Protein AF-A0A6M1YJQ5-F1 (afdb_monomer_lite)

Structure (mmCIF, N/CA/C/O backbone):
data_AF-A0A6M1YJQ5-F1
#
_entry.id   AF-A0A6M1YJQ5-F1
#
loop_
_atom_site.group_PDB
_atom_site.id
_atom_site.type_symbol
_atom_site.label_atom_id
_atom_site.label_alt_id
_atom_site.label_comp_id
_atom_site.label_asym_id
_atom_site.label_entity_id
_atom_site.label_seq_id
_atom_site.pdbx_PDB_ins_code
_atom_site.Cartn_x
_atom_site.Cartn_y
_atom_site.Cartn_z
_atom_site.occupancy
_atom_site.B_iso_or_equiv
_atom_site.auth_seq_id
_atom_site.auth_comp_id
_atom_site.auth_asym_id
_atom_site.auth_atom_id
_atom_site.pdbx_PDB_model_num
ATOM 1 N N . MET A 1 1 ? 22.979 -23.259 41.048 1.00 43.50 1 MET A N 1
ATOM 2 C CA . MET A 1 1 ? 21.789 -22.781 41.781 1.00 43.50 1 MET A CA 1
ATOM 3 C C . MET A 1 1 ? 22.149 -21.443 42.397 1.00 43.50 1 MET A C 1
ATOM 5 O O . MET A 1 1 ? 22.936 -21.419 43.330 1.00 43.50 1 MET A O 1
ATOM 9 N N . ALA A 1 2 ? 21.688 -20.348 41.796 1.00 32.09 2 ALA A N 1
ATOM 10 C CA . ALA A 1 2 ? 21.992 -18.990 42.235 1.00 32.09 2 ALA A CA 1
ATOM 11 C C . ALA A 1 2 ? 20.677 -18.312 42.629 1.00 32.09 2 ALA A C 1
ATOM 13 O O . ALA A 1 2 ? 19.731 -18.275 41.844 1.00 32.09 2 ALA A O 1
ATOM 14 N N . SER A 1 3 ? 20.618 -17.873 43.881 1.00 30.88 3 SER A N 1
ATOM 15 C CA . SER A 1 3 ? 19.475 -17.268 44.554 1.00 30.88 3 SER A CA 1
ATOM 16 C C . SER A 1 3 ? 19.251 -15.831 44.092 1.00 30.88 3 SER A C 1
ATOM 18 O O . SER A 1 3 ? 20.123 -14.977 44.246 1.00 30.88 3 SER A O 1
ATOM 20 N N . THR A 1 4 ? 18.065 -15.566 43.556 1.00 31.62 4 THR A N 1
ATOM 21 C CA . THR A 1 4 ? 17.582 -14.230 43.196 1.00 31.62 4 THR A CA 1
ATOM 22 C C . THR A 1 4 ? 17.368 -13.385 44.462 1.00 31.62 4 THR A C 1
ATOM 24 O O . THR A 1 4 ? 16.758 -13.884 45.412 1.00 31.62 4 THR A O 1
ATOM 27 N N . PRO A 1 5 ? 17.830 -12.122 44.516 1.00 34.22 5 PRO A N 1
ATOM 28 C CA . PRO A 1 5 ? 17.589 -11.247 45.663 1.00 34.22 5 PRO A CA 1
ATOM 29 C C . PRO A 1 5 ? 16.121 -10.777 45.713 1.00 34.22 5 PRO A C 1
ATOM 31 O O . PRO A 1 5 ? 15.469 -10.688 44.667 1.00 34.22 5 PRO A O 1
ATOM 34 N N . PRO A 1 6 ? 15.577 -10.465 46.905 1.00 32.38 6 PRO A N 1
ATOM 35 C CA . PRO A 1 6 ? 14.194 -10.031 47.041 1.00 32.38 6 PRO A CA 1
ATOM 36 C C . PRO A 1 6 ? 14.017 -8.585 46.561 1.00 32.38 6 PRO A C 1
ATOM 38 O O . PRO A 1 6 ? 14.837 -7.710 46.835 1.00 32.38 6 PRO A O 1
ATOM 41 N N . LEU A 1 7 ? 12.906 -8.336 45.868 1.00 28.84 7 LEU A N 1
ATOM 42 C CA . LEU A 1 7 ? 12.450 -6.996 45.498 1.00 28.84 7 LEU A CA 1
ATOM 43 C C . LEU A 1 7 ? 12.076 -6.175 46.748 1.00 28.84 7 LEU A C 1
ATOM 45 O O . LEU A 1 7 ? 11.513 -6.731 47.699 1.00 28.84 7 LEU A O 1
ATOM 49 N N . PRO A 1 8 ? 12.322 -4.852 46.749 1.00 28.64 8 PRO A N 1
ATOM 50 C CA . PRO A 1 8 ? 11.945 -3.990 47.858 1.00 28.64 8 PRO A CA 1
ATOM 51 C C . PRO A 1 8 ? 10.420 -3.857 47.949 1.00 28.64 8 PRO A C 1
ATOM 53 O O . PRO A 1 8 ? 9.726 -3.618 46.959 1.00 28.64 8 PRO A O 1
ATOM 56 N N . LYS A 1 9 ? 9.900 -3.992 49.173 1.00 30.44 9 LYS A N 1
ATOM 57 C CA . LYS A 1 9 ? 8.512 -3.676 49.520 1.00 30.44 9 LYS A CA 1
ATOM 58 C C . LYS A 1 9 ? 8.327 -2.161 49.435 1.00 30.44 9 LYS A C 1
ATOM 60 O O . LYS A 1 9 ? 8.892 -1.442 50.252 1.00 30.44 9 LYS A O 1
ATOM 65 N N . MET A 1 10 ? 7.523 -1.681 48.488 1.00 24.61 10 MET A N 1
ATOM 66 C CA . MET A 1 10 ? 6.979 -0.325 48.572 1.00 24.61 10 MET A CA 1
ATOM 67 C C . MET A 1 10 ? 5.718 -0.345 49.435 1.00 24.61 10 MET A C 1
ATOM 69 O O . MET A 1 10 ? 4.740 -1.030 49.128 1.00 24.61 10 MET A O 1
ATOM 73 N N . SER A 1 11 ? 5.789 0.383 50.544 1.00 28.09 11 SER A N 1
ATOM 74 C CA . SER A 1 11 ? 4.686 0.690 51.440 1.00 28.09 11 SER A CA 1
ATOM 75 C C . SER A 1 11 ? 3.645 1.562 50.734 1.00 28.09 11 SER A C 1
ATOM 77 O O . SER A 1 11 ? 3.962 2.517 50.028 1.00 28.09 11 SER A O 1
ATOM 79 N N . ARG A 1 12 ? 2.374 1.218 50.946 1.00 35.03 12 ARG A N 1
ATOM 80 C CA . ARG A 1 12 ? 1.245 2.135 50.790 1.00 35.03 12 ARG A CA 1
ATOM 81 C C . ARG A 1 12 ? 1.261 3.056 51.997 1.00 35.03 12 ARG A C 1
ATOM 83 O O . ARG A 1 12 ? 0.988 2.561 53.079 1.00 35.03 12 ARG A O 1
ATOM 90 N N . GLU A 1 13 ? 1.512 4.345 51.805 1.00 28.34 13 GLU A N 1
ATOM 91 C CA . GLU A 1 13 ? 1.038 5.377 52.727 1.00 28.34 13 GLU A CA 1
ATOM 92 C C . GLU A 1 13 ? 1.053 6.770 52.075 1.00 28.34 13 GLU A C 1
ATOM 94 O O . GLU A 1 13 ? 2.035 7.199 51.475 1.00 28.34 13 GLU A O 1
ATOM 99 N N . THR A 1 14 ? -0.102 7.429 52.209 1.00 32.47 14 THR A N 1
ATOM 100 C CA . THR A 1 14 ? -0.348 8.881 52.232 1.00 32.47 14 THR A CA 1
ATOM 101 C C . THR A 1 14 ? 0.030 9.733 51.015 1.00 32.47 14 THR A C 1
ATOM 103 O O . THR A 1 14 ? 1.126 10.275 50.922 1.00 32.47 14 THR A O 1
ATOM 106 N N . PHE A 1 15 ? -0.970 9.990 50.166 1.00 25.88 15 PHE A N 1
ATOM 107 C CA . PHE A 1 15 ? -1.096 11.234 49.397 1.00 25.88 15 PHE A CA 1
ATOM 108 C C . PHE A 1 15 ? -2.522 11.777 49.577 1.00 25.88 15 PHE A C 1
ATOM 110 O O . PHE A 1 15 ? -3.347 11.736 48.673 1.00 25.88 15 PHE A O 1
ATOM 117 N N . ASP A 1 16 ? -2.806 12.248 50.791 1.00 32.91 16 ASP A N 1
ATOM 118 C CA . ASP A 1 16 ? -3.892 13.186 51.076 1.00 32.91 16 ASP A CA 1
ATOM 119 C C . ASP A 1 16 ? -3.236 14.463 51.604 1.00 32.91 16 ASP A C 1
ATOM 121 O O . ASP A 1 16 ? -2.900 14.579 52.782 1.00 32.91 16 ASP A O 1
ATOM 125 N N . GLN A 1 17 ? -2.992 15.413 50.703 1.00 30.52 17 GLN A N 1
ATOM 126 C CA . GLN A 1 17 ? -2.695 16.796 51.057 1.00 30.52 17 GLN A CA 1
ATOM 127 C C . GLN A 1 17 ? -3.491 17.729 50.142 1.00 30.52 17 GLN A C 1
ATOM 129 O O . GLN A 1 17 ? -3.129 17.993 49.001 1.00 30.52 17 GLN A O 1
ATOM 134 N N . ASN A 1 18 ? -4.616 18.185 50.694 1.00 32.88 18 ASN A N 1
ATOM 135 C CA . ASN A 1 18 ? -5.112 19.559 50.675 1.00 32.88 18 ASN A CA 1
ATOM 136 C C . ASN A 1 18 ? -4.898 20.367 49.385 1.00 32.88 18 ASN A C 1
ATOM 138 O O . ASN A 1 18 ? -3.981 21.181 49.291 1.00 32.88 18 ASN A O 1
ATOM 142 N N . PHE A 1 19 ? -5.860 20.274 48.466 1.00 29.50 19 PHE A N 1
ATOM 143 C CA . PHE A 1 19 ? -6.212 21.437 47.654 1.00 29.50 19 PHE A CA 1
ATOM 144 C C . PHE A 1 19 ? -7.163 22.328 48.464 1.00 29.50 19 PHE A C 1
ATOM 146 O O . PHE A 1 19 ? -8.194 21.832 48.929 1.00 29.50 19 PHE A O 1
ATOM 153 N N . PRO A 1 20 ? -6.868 23.626 48.650 1.00 34.09 20 PRO A N 1
ATOM 154 C CA . PRO A 1 20 ? -7.833 24.532 49.246 1.00 34.09 20 PRO A CA 1
ATOM 155 C C . PRO A 1 20 ? -9.053 24.623 48.325 1.00 34.09 20 PRO A C 1
ATOM 157 O O . PRO A 1 20 ? -8.940 24.941 47.139 1.00 34.09 20 PRO A O 1
ATOM 160 N N . LEU A 1 21 ? -10.231 24.333 48.881 1.00 34.75 21 LEU A N 1
ATOM 161 C CA . LEU A 1 21 ? -11.505 24.672 48.258 1.00 34.75 21 LEU A CA 1
ATOM 162 C C . LEU A 1 21 ? -11.512 26.181 47.974 1.00 34.75 21 LEU A C 1
ATOM 164 O O . LEU A 1 21 ? -11.216 26.959 48.887 1.00 34.75 21 LEU A O 1
ATOM 168 N N . PRO A 1 22 ? -11.858 26.622 46.752 1.00 34.25 22 PRO A N 1
ATOM 169 C CA . PRO A 1 22 ? -11.969 28.039 46.471 1.00 34.25 22 PRO A CA 1
ATOM 170 C C . PRO A 1 22 ? -13.111 28.603 47.316 1.00 34.25 22 PRO A C 1
ATOM 172 O O . PRO A 1 22 ? -14.278 28.224 47.180 1.00 34.25 22 PRO A O 1
ATOM 175 N N . THR A 1 23 ? -12.756 29.502 48.227 1.00 42.00 23 THR A N 1
ATOM 176 C CA . THR A 1 23 ? -13.706 30.356 48.924 1.00 42.00 23 THR A CA 1
ATOM 177 C C . THR A 1 23 ? -14.499 31.139 47.883 1.00 42.00 23 THR A C 1
ATOM 179 O O . THR A 1 23 ? -13.951 31.637 46.902 1.00 42.00 23 THR A O 1
ATOM 182 N N . LYS A 1 24 ? -15.821 31.210 48.079 1.00 46.72 24 LYS A N 1
ATOM 183 C CA . LYS A 1 24 ? -16.754 31.978 47.246 1.00 46.72 24 LYS A CA 1
ATOM 184 C C . LYS A 1 24 ? -16.426 33.472 47.340 1.00 46.72 24 LYS A C 1
ATOM 186 O O . LYS A 1 24 ? -17.066 34.203 48.089 1.00 46.72 24 LYS A O 1
ATOM 191 N N . THR A 1 25 ? -15.436 33.933 46.591 1.00 46.62 25 THR A N 1
ATOM 192 C CA . THR A 1 25 ? -15.247 35.348 46.284 1.00 46.62 25 THR A CA 1
ATOM 193 C C . THR A 1 25 ? -15.983 35.643 44.982 1.00 46.62 25 THR A C 1
ATOM 195 O O . THR A 1 25 ? -15.946 34.865 44.029 1.00 46.62 25 THR A O 1
ATOM 198 N N . GLY A 1 26 ? -16.773 36.719 44.984 1.00 52.22 26 GLY A N 1
ATOM 199 C CA . GLY A 1 26 ? -17.650 37.075 43.875 1.00 52.22 26 GLY A CA 1
ATOM 200 C C . GLY A 1 26 ? -16.866 37.202 42.573 1.00 52.22 26 GLY A C 1
ATOM 201 O O . GLY A 1 26 ? -16.017 38.078 42.447 1.00 52.22 26 GLY A O 1
ATOM 202 N N . THR A 1 27 ? -17.171 36.334 41.606 1.00 50.00 27 THR A N 1
ATOM 203 C CA . THR A 1 27 ? -16.659 36.435 40.235 1.00 50.00 27 THR A CA 1
ATOM 204 C C . THR A 1 27 ? -16.978 37.823 39.704 1.00 50.00 27 THR A C 1
ATOM 206 O O . THR A 1 27 ? -18.156 38.207 39.651 1.00 50.00 27 THR A O 1
ATOM 209 N N . SER A 1 28 ? -15.943 38.568 39.332 1.00 61.69 28 SER A N 1
ATOM 210 C CA . SER A 1 28 ? -16.101 39.900 38.771 1.00 61.69 28 SER A CA 1
ATOM 211 C C . SER A 1 28 ? -16.902 39.819 37.464 1.00 61.69 28 SER A C 1
ATOM 213 O O . SER A 1 28 ? -16.941 38.790 36.786 1.00 61.69 28 SER A O 1
ATOM 215 N N . SER A 1 29 ? -17.561 40.913 37.080 1.00 62.31 29 SER A N 1
ATOM 216 C CA . SER A 1 29 ? -18.280 41.019 35.797 1.00 62.31 29 SER A CA 1
ATOM 217 C C . SER A 1 29 ? -17.394 40.657 34.585 1.00 62.31 29 SER A C 1
ATOM 219 O O . SER A 1 29 ? -17.882 40.121 33.587 1.00 62.31 29 SER A O 1
ATOM 221 N N . ALA A 1 30 ? -16.076 40.872 34.694 1.00 60.16 30 ALA A N 1
ATOM 222 C CA . ALA A 1 30 ? -15.096 40.524 33.668 1.00 60.16 30 ALA A CA 1
ATOM 223 C C . ALA A 1 30 ? -14.884 39.001 33.518 1.00 60.16 30 ALA A C 1
ATOM 225 O O . ALA A 1 30 ? -14.721 38.512 32.396 1.00 60.16 30 ALA A O 1
ATOM 226 N N . ASP A 1 31 ? -14.983 38.231 34.605 1.00 67.75 31 ASP A N 1
ATOM 227 C CA . ASP A 1 31 ? -14.807 36.769 34.578 1.00 67.75 31 ASP A CA 1
ATOM 228 C C . ASP A 1 31 ? -15.993 36.062 33.912 1.00 67.75 31 ASP A C 1
ATOM 230 O O . ASP A 1 31 ? -15.822 35.082 33.184 1.00 67.75 31 ASP A O 1
ATOM 234 N N . LYS A 1 32 ? -17.206 36.607 34.081 1.00 72.25 32 LYS A N 1
ATOM 235 C CA . LYS A 1 32 ? -18.415 36.089 33.418 1.00 72.25 32 LYS A CA 1
ATOM 236 C C . LYS A 1 32 ? -18.361 36.274 31.904 1.00 72.25 32 LYS A C 1
ATOM 238 O O . LYS A 1 32 ? -18.626 35.320 31.176 1.00 72.25 32 LYS A O 1
ATOM 243 N N . LYS A 1 33 ? -17.954 37.459 31.432 1.00 76.56 33 LYS A N 1
ATOM 244 C CA . LYS A 1 33 ? -17.783 37.723 29.992 1.00 76.56 33 LYS A CA 1
ATOM 245 C C . LYS A 1 33 ? -16.708 36.830 29.374 1.00 76.56 33 LYS A C 1
ATOM 247 O O . LYS A 1 33 ? -16.898 36.313 28.278 1.00 76.56 33 LYS A O 1
ATOM 252 N N . THR A 1 34 ? -15.608 36.601 30.088 1.00 71.69 34 THR A N 1
ATOM 253 C CA . THR A 1 34 ? -14.522 35.731 29.614 1.00 71.69 34 THR A CA 1
ATOM 254 C C . THR A 1 34 ? -14.988 34.278 29.479 1.00 71.69 34 THR A C 1
ATOM 256 O O . THR A 1 34 ? -14.757 33.646 28.447 1.00 71.69 34 THR A O 1
ATOM 259 N N . MET A 1 35 ? -15.723 33.760 30.468 1.00 67.69 35 MET A N 1
ATOM 260 C CA . MET A 1 35 ? -16.276 32.403 30.410 1.00 67.69 35 MET A CA 1
ATOM 261 C C . MET A 1 35 ? -17.340 32.248 29.308 1.00 67.69 35 MET A C 1
ATOM 263 O O . MET A 1 35 ? -17.389 31.221 28.632 1.00 67.69 35 MET A O 1
ATOM 267 N N . GLU A 1 36 ? -18.156 33.275 29.063 1.00 81.25 36 GLU A N 1
ATOM 268 C CA . GLU A 1 36 ? -19.153 33.283 27.984 1.00 81.25 36 GLU A CA 1
ATOM 269 C C . GLU A 1 36 ? -18.508 33.238 26.587 1.00 81.25 36 GLU A C 1
ATOM 271 O O . GLU A 1 36 ? -18.961 32.490 25.712 1.00 81.25 36 GLU A O 1
ATOM 276 N N . VAL A 1 37 ? -17.398 33.957 26.388 1.00 75.50 37 VAL A N 1
ATOM 277 C CA . VAL A 1 37 ? -16.609 33.895 25.146 1.00 75.50 37 VAL A CA 1
ATOM 278 C C . VAL A 1 37 ? -16.012 32.500 24.944 1.00 75.50 37 VAL A C 1
ATOM 280 O O . VAL A 1 37 ? -16.134 31.942 23.852 1.00 75.50 37 VAL A O 1
ATOM 283 N N . ILE A 1 38 ? -15.435 31.892 25.986 1.00 67.12 38 ILE A N 1
ATOM 284 C CA . ILE A 1 38 ? -14.869 30.532 25.911 1.00 67.12 38 ILE A CA 1
ATOM 285 C C . ILE A 1 38 ? -15.953 29.508 25.546 1.00 67.12 38 ILE A C 1
ATOM 287 O O . ILE A 1 38 ? -15.768 28.711 24.623 1.00 67.12 38 ILE A O 1
ATOM 291 N N . LEU A 1 39 ? -17.114 29.557 26.205 1.00 71.06 39 LEU A N 1
ATOM 292 C CA . LEU A 1 39 ? -18.242 28.671 25.900 1.00 71.06 39 LEU A CA 1
ATOM 293 C C . LEU A 1 39 ? -18.763 28.868 24.470 1.00 71.06 39 LEU A C 1
ATOM 295 O O . LEU A 1 39 ? -19.127 27.898 23.803 1.00 71.06 39 LEU A O 1
ATOM 299 N N . THR A 1 40 ? -18.769 30.105 23.976 1.00 76.12 40 THR A N 1
ATOM 300 C CA . THR A 1 40 ? -19.167 30.419 22.597 1.00 76.12 40 THR A CA 1
ATOM 301 C C . THR A 1 40 ? -18.180 29.837 21.585 1.00 76.12 40 THR A C 1
ATOM 303 O O . THR A 1 40 ? -18.598 29.206 20.613 1.00 76.12 40 THR A O 1
ATOM 306 N N . LEU A 1 41 ? -16.873 29.964 21.831 1.00 58.84 41 LEU A N 1
ATOM 307 C CA . LEU A 1 41 ? -15.837 29.383 20.973 1.00 58.84 41 LEU A CA 1
ATOM 308 C C . LEU A 1 41 ? -15.916 27.851 20.932 1.00 58.84 41 LEU A C 1
ATOM 310 O O . LEU A 1 41 ? -15.832 27.269 19.848 1.00 58.84 41 LEU A O 1
ATOM 314 N N . LEU A 1 42 ? -16.162 27.200 22.074 1.00 61.72 42 LEU A N 1
ATOM 315 C CA . LEU A 1 42 ? -16.362 25.748 22.140 1.00 61.72 42 LEU A CA 1
ATOM 316 C C . LEU A 1 42 ? -17.595 25.303 21.339 1.00 61.72 42 LEU A C 1
ATOM 318 O O . LEU A 1 42 ? -17.516 24.341 20.574 1.00 61.72 42 LEU A O 1
ATOM 322 N N . LYS A 1 43 ? -18.714 26.036 21.431 1.00 73.75 43 LYS A N 1
ATOM 323 C CA . LYS A 1 43 ? -19.919 25.767 20.625 1.00 73.75 43 LYS A CA 1
ATOM 324 C C . LYS A 1 43 ? -19.664 25.929 19.123 1.00 73.75 43 LYS A C 1
ATOM 326 O O . LYS A 1 43 ? -20.132 25.108 18.337 1.00 73.75 43 LYS A O 1
ATOM 331 N N . ILE A 1 44 ? -18.899 26.944 18.710 1.00 71.88 44 ILE A N 1
ATOM 332 C CA . ILE A 1 44 ? -18.524 27.150 17.299 1.00 71.88 44 ILE A CA 1
ATOM 333 C C . ILE A 1 44 ? -17.647 25.998 16.792 1.00 71.88 44 ILE A C 1
ATOM 335 O O . ILE A 1 44 ? -17.872 25.499 15.687 1.00 71.88 44 ILE A O 1
ATOM 339 N N . GLN A 1 45 ? -16.666 25.553 17.583 1.00 66.75 45 GLN A N 1
ATOM 340 C CA . GLN A 1 45 ? -15.820 24.412 17.220 1.00 66.75 45 GLN A CA 1
ATOM 341 C C . GLN A 1 45 ? -16.630 23.117 17.092 1.00 66.75 45 GLN A C 1
ATOM 343 O O . GLN A 1 45 ? -16.466 22.396 16.106 1.00 66.75 45 GLN A O 1
ATOM 348 N N . GLN A 1 46 ? -17.546 22.860 18.030 1.00 69.12 46 GLN A N 1
ATOM 349 C CA . GLN A 1 46 ? -18.439 21.702 17.989 1.00 69.12 46 GLN A CA 1
ATOM 350 C C . GLN A 1 46 ? -19.348 21.731 16.748 1.00 69.12 46 GLN A C 1
ATOM 352 O O . GLN A 1 46 ? -19.390 20.755 16.001 1.00 69.12 46 GLN A O 1
ATOM 357 N N . LYS A 1 47 ? -19.967 22.879 16.439 1.00 80.44 47 LYS A N 1
ATOM 358 C CA . LYS A 1 47 ? -20.812 23.047 15.245 1.00 80.44 47 LYS A CA 1
ATOM 359 C C . LYS A 1 47 ? -20.036 22.840 13.939 1.00 80.44 47 LYS A C 1
ATOM 361 O O . LYS A 1 47 ? -20.539 22.206 13.018 1.00 80.44 47 LYS A O 1
ATOM 366 N N . ARG A 1 48 ? -18.793 23.333 13.847 1.00 71.81 48 ARG A N 1
ATOM 367 C CA . ARG A 1 48 ? -17.925 23.099 12.673 1.00 71.81 48 ARG A CA 1
ATOM 368 C C . ARG A 1 48 ? -17.547 21.625 12.522 1.00 71.81 48 ARG A C 1
ATOM 370 O O . ARG A 1 48 ? -17.480 21.133 11.398 1.00 71.81 48 ARG A O 1
ATOM 377 N N . LYS A 1 49 ? -17.307 20.921 13.634 1.00 70.94 49 LYS A N 1
ATOM 378 C CA . LYS A 1 49 ? -17.059 19.473 13.638 1.00 70.94 49 LYS A CA 1
ATOM 379 C C . LYS A 1 49 ? -18.283 18.712 13.127 1.00 70.94 49 LYS A C 1
ATOM 381 O O . LYS A 1 49 ? -18.119 17.845 12.279 1.00 70.94 49 LYS A O 1
ATOM 386 N N . GLU A 1 50 ? -19.477 19.066 13.595 1.00 71.56 50 GLU A N 1
ATOM 387 C CA . GLU A 1 50 ? -20.748 18.468 13.163 1.00 71.56 50 GLU A CA 1
ATOM 388 C C . GLU A 1 50 ? -21.031 18.727 11.681 1.00 71.56 50 GLU A C 1
ATOM 390 O O . GLU A 1 50 ? -21.322 17.788 10.953 1.00 71.56 50 GLU A O 1
ATOM 395 N N . GLN A 1 51 ? -20.841 19.958 11.194 1.00 74.38 51 GLN A N 1
ATOM 396 C CA . GLN A 1 51 ? -20.998 20.290 9.771 1.00 74.38 51 GLN A CA 1
ATOM 397 C C . GLN A 1 51 ? -20.022 19.525 8.873 1.00 74.38 51 GLN A C 1
ATOM 399 O O . GLN A 1 51 ? -20.398 19.076 7.795 1.00 74.38 51 GLN A O 1
ATOM 404 N N . LEU A 1 52 ? -18.769 19.359 9.308 1.00 64.69 52 LEU A N 1
ATOM 405 C CA . LEU A 1 52 ? -17.794 18.550 8.581 1.00 64.69 52 LEU A CA 1
ATOM 406 C C . LEU A 1 52 ? -18.185 17.067 8.592 1.00 64.69 52 LEU A C 1
ATOM 408 O O . LEU A 1 52 ? -18.031 16.404 7.572 1.00 64.69 52 LEU A O 1
ATOM 412 N N . LEU A 1 53 ? -18.680 16.553 9.723 1.00 63.41 53 LEU A N 1
ATOM 413 C CA . LEU A 1 53 ? -19.158 15.175 9.826 1.00 63.41 53 LEU A CA 1
ATOM 414 C C . LEU A 1 53 ? -20.351 14.939 8.898 1.00 63.41 53 LEU A C 1
ATOM 416 O O . LEU A 1 53 ? -20.354 13.947 8.182 1.00 63.41 53 LEU A O 1
ATOM 420 N N . GLN A 1 54 ? -21.302 15.874 8.870 1.00 71.06 54 GLN A N 1
ATOM 421 C CA . GLN A 1 54 ? -22.468 15.829 7.996 1.00 71.06 54 GLN A CA 1
ATOM 422 C C . GLN A 1 54 ? -22.045 15.872 6.527 1.00 71.06 54 GLN A C 1
ATOM 424 O O . GLN A 1 54 ? -22.443 15.013 5.757 1.00 71.06 54 GLN A O 1
ATOM 429 N N . LEU A 1 55 ? -21.140 16.784 6.153 1.00 66.75 55 LEU A N 1
ATOM 430 C CA . LEU A 1 55 ? -20.609 16.857 4.789 1.00 66.75 55 LEU A CA 1
ATOM 431 C C . LEU A 1 55 ? -19.912 15.552 4.372 1.00 66.75 55 LEU A C 1
ATOM 433 O O . LEU A 1 55 ? -19.974 15.156 3.212 1.00 66.75 55 LEU A O 1
ATOM 437 N N . LEU A 1 56 ? -19.224 14.893 5.307 1.00 65.25 56 LEU A N 1
ATOM 438 C CA . LEU A 1 56 ? -18.600 13.597 5.062 1.00 65.25 56 LEU A CA 1
ATOM 439 C C . LEU A 1 56 ? -19.639 12.483 4.962 1.00 65.25 56 LEU A C 1
ATOM 441 O O . LEU A 1 56 ? -19.509 11.643 4.086 1.00 65.25 56 LEU A O 1
ATOM 445 N N . GLN A 1 57 ? -20.673 12.484 5.800 1.00 64.94 57 GLN A N 1
ATOM 446 C CA . GLN A 1 57 ? -21.769 11.517 5.732 1.00 64.94 57 GLN A CA 1
ATOM 447 C C . GLN A 1 57 ? -22.553 11.645 4.420 1.00 64.94 57 GLN A C 1
ATOM 449 O O . GLN A 1 57 ? -22.750 10.641 3.739 1.00 64.94 57 GLN A O 1
ATOM 454 N N . ASP A 1 58 ? -22.895 12.872 4.028 1.00 67.12 58 ASP A N 1
ATOM 455 C CA . ASP A 1 58 ? -23.636 13.189 2.805 1.00 67.12 58 ASP A CA 1
ATOM 456 C C . ASP A 1 58 ? -22.837 12.838 1.543 1.00 67.12 58 ASP A C 1
ATOM 458 O O . ASP A 1 58 ? -23.409 12.430 0.535 1.00 67.12 58 ASP A O 1
ATOM 462 N N . LYS A 1 59 ? -21.504 12.986 1.577 1.00 58.97 59 LYS A N 1
ATOM 463 C CA . LYS A 1 59 ? -20.638 12.666 0.432 1.00 58.97 59 LYS A CA 1
ATOM 464 C C . LYS A 1 59 ? -20.193 11.211 0.359 1.00 58.97 59 LYS A C 1
ATOM 466 O O . LYS A 1 59 ? -19.807 10.774 -0.721 1.00 58.97 59 LYS A O 1
ATOM 471 N N . LEU A 1 60 ? -20.185 10.483 1.475 1.00 59.81 60 LEU A N 1
ATOM 472 C CA . LEU A 1 60 ? -19.599 9.141 1.541 1.00 59.81 60 LEU A CA 1
ATOM 473 C C . LEU A 1 60 ? -20.625 8.004 1.562 1.00 59.81 60 LEU A C 1
ATOM 475 O O . LEU A 1 60 ? -20.187 6.859 1.580 1.00 59.81 60 LEU A O 1
ATOM 479 N N . ASN A 1 61 ? -21.941 8.281 1.528 1.00 51.22 61 ASN A N 1
ATOM 480 C CA . ASN A 1 61 ? -23.017 7.272 1.478 1.00 51.22 61 ASN A CA 1
ATOM 481 C C . ASN A 1 61 ? -22.696 6.027 2.328 1.00 51.22 61 ASN A C 1
ATOM 483 O O . ASN A 1 61 ? -22.610 4.909 1.820 1.00 51.22 61 ASN A O 1
ATOM 487 N N . PHE A 1 62 ? -22.449 6.221 3.627 1.00 51.59 62 PHE A N 1
ATOM 488 C CA . PHE A 1 62 ? -22.137 5.109 4.523 1.00 51.59 62 PHE A CA 1
ATOM 489 C C . PHE A 1 62 ? -23.377 4.219 4.700 1.00 51.59 62 PHE A C 1
ATOM 491 O O . PHE A 1 62 ? -24.363 4.707 5.256 1.00 51.59 62 PHE A O 1
ATOM 498 N N . PRO A 1 63 ? -23.343 2.930 4.308 1.00 42.09 63 PRO A N 1
ATOM 499 C CA . PRO A 1 63 ? -24.550 2.099 4.252 1.00 42.09 63 PRO A CA 1
ATOM 500 C C . PRO A 1 63 ? -25.263 1.852 5.592 1.00 42.09 63 PRO A C 1
ATOM 502 O O . PRO A 1 63 ? -26.430 1.491 5.574 1.00 42.09 63 PRO A O 1
ATOM 505 N N . ASP A 1 64 ? -24.626 2.086 6.750 1.00 43.03 64 ASP A N 1
ATOM 506 C CA . ASP A 1 64 ? -25.137 1.583 8.041 1.00 43.03 64 ASP A CA 1
ATOM 507 C C . ASP A 1 64 ? -25.101 2.588 9.212 1.00 43.03 64 ASP A C 1
ATOM 509 O O . ASP A 1 64 ? -24.934 2.201 10.375 1.00 43.03 64 ASP A O 1
ATOM 513 N N . THR A 1 65 ? -25.245 3.894 8.956 1.00 42.84 65 THR A N 1
ATOM 514 C CA . THR A 1 65 ? -25.377 4.882 10.051 1.00 42.84 65 THR A CA 1
ATOM 515 C C . THR A 1 65 ? -26.832 5.355 10.159 1.00 42.84 65 THR A C 1
ATOM 517 O O . THR A 1 65 ? -27.339 5.910 9.187 1.00 42.84 65 THR A O 1
ATOM 520 N N . PRO A 1 66 ? -27.531 5.163 11.298 1.00 37.19 66 PRO A N 1
ATOM 521 C CA . PRO A 1 66 ? -28.915 5.610 11.438 1.00 37.19 66 PRO A CA 1
ATOM 522 C C . PRO A 1 66 ? -29.012 7.134 11.276 1.00 37.19 66 PRO A C 1
ATOM 524 O O . PRO A 1 66 ? -28.342 7.891 11.982 1.00 37.19 66 PRO A O 1
ATOM 527 N N . LEU A 1 67 ? -29.846 7.556 10.323 1.00 32.53 67 LEU A N 1
ATOM 528 C CA . LEU A 1 67 ? -30.153 8.946 9.987 1.00 32.53 67 LEU A CA 1
ATOM 529 C C . LEU A 1 67 ? -30.774 9.674 11.188 1.00 32.53 67 LEU A C 1
ATOM 531 O O . LEU A 1 67 ? -31.889 9.359 11.599 1.00 32.53 67 LEU A O 1
ATOM 535 N N . TYR A 1 68 ? -30.094 10.699 11.704 1.00 37.38 68 TYR A N 1
ATOM 536 C CA . TYR A 1 68 ? -30.745 11.765 12.467 1.00 37.38 68 TYR A CA 1
ATOM 537 C C . TYR A 1 68 ? -31.025 12.921 11.509 1.00 37.38 68 TYR A C 1
ATOM 539 O O . TYR A 1 68 ? -30.134 13.695 11.171 1.00 37.38 68 TYR A O 1
ATOM 547 N N . SER A 1 69 ? -32.266 13.024 11.037 1.00 30.44 69 SER A N 1
ATOM 548 C CA . SER A 1 69 ? -32.706 14.131 10.191 1.00 30.44 69 SER A CA 1
ATOM 549 C C . SER A 1 69 ? -32.925 15.391 11.035 1.00 30.44 69 SER A C 1
ATOM 551 O O . SER A 1 69 ? -33.846 15.431 11.851 1.00 30.44 69 SER A O 1
ATOM 553 N N . PHE A 1 70 ? -32.142 16.441 10.797 1.00 37.41 70 PHE A N 1
ATOM 554 C CA . PHE A 1 70 ? -32.539 17.812 11.119 1.00 37.41 70 PHE A CA 1
ATOM 555 C C . PHE A 1 70 ? -32.568 18.619 9.825 1.00 37.41 70 PHE A C 1
ATOM 557 O O . PHE A 1 70 ? -31.565 18.742 9.128 1.00 37.41 70 PHE A O 1
ATOM 564 N N . GLY A 1 71 ? -33.755 19.121 9.488 1.00 40.47 71 GLY A N 1
ATOM 565 C CA . GLY A 1 71 ? -33.984 19.880 8.269 1.00 40.47 71 GLY A CA 1
ATOM 566 C C . GLY A 1 71 ? -33.345 21.263 8.322 1.00 40.47 71 GLY A C 1
ATOM 567 O O . GLY A 1 71 ? -33.548 22.007 9.278 1.00 40.47 71 GLY A O 1
ATOM 568 N N . MET A 1 72 ? -32.647 21.625 7.248 1.00 32.91 72 MET A N 1
ATOM 569 C CA . MET A 1 72 ? -32.587 22.991 6.733 1.00 32.91 72 MET A CA 1
ATOM 570 C C . MET A 1 72 ? -32.474 22.948 5.211 1.00 32.91 72 MET A C 1
ATOM 572 O O . MET A 1 72 ? -31.683 22.190 4.654 1.00 32.91 72 MET A O 1
ATOM 576 N N . SER A 1 73 ? -33.297 23.764 4.557 1.00 35.72 73 SER A N 1
ATOM 577 C CA . SER A 1 73 ? -33.314 23.969 3.116 1.00 35.72 73 SER A CA 1
ATOM 578 C C . SER A 1 73 ? -32.453 25.168 2.703 1.00 35.72 73 SER A C 1
ATOM 580 O O . SER A 1 73 ? -32.138 26.041 3.511 1.00 35.72 73 SER A O 1
ATOM 582 N N . CYS A 1 74 ? -32.202 25.224 1.391 1.00 33.03 74 CYS A N 1
ATOM 583 C CA . CYS A 1 74 ? -31.759 26.368 0.586 1.00 33.03 74 CYS A CA 1
ATOM 584 C C . CYS A 1 74 ? -30.247 26.618 0.494 1.00 33.03 74 CYS A C 1
ATOM 586 O O . CYS A 1 74 ? -29.741 27.561 1.091 1.00 33.03 74 CYS A O 1
ATOM 588 N N . LEU A 1 75 ? -29.569 25.886 -0.395 1.00 32.72 75 LEU A N 1
ATOM 589 C CA . LEU A 1 75 ? -28.577 26.469 -1.307 1.00 32.72 75 LEU A CA 1
ATOM 590 C C . LEU A 1 75 ? -28.688 25.759 -2.664 1.00 32.72 75 LEU A C 1
ATOM 592 O O . LEU A 1 75 ? -28.643 24.532 -2.727 1.00 32.72 75 LEU A O 1
ATOM 596 N N . ASN A 1 76 ? -28.866 26.536 -3.734 1.00 39.03 76 ASN A N 1
ATOM 597 C CA . ASN A 1 76 ? -28.934 26.035 -5.108 1.00 39.03 76 ASN A CA 1
ATOM 598 C C . ASN A 1 76 ? -27.642 25.278 -5.461 1.00 39.03 76 ASN A C 1
ATOM 600 O O . ASN A 1 76 ? -26.556 25.851 -5.308 1.00 39.03 76 ASN A O 1
ATOM 604 N N . PRO A 1 77 ? -27.717 24.031 -5.957 1.00 43.06 77 PRO A N 1
ATOM 605 C CA . PRO A 1 77 ? -26.538 23.340 -6.434 1.00 43.06 77 PRO A CA 1
ATOM 606 C C . PRO A 1 77 ? -26.127 23.960 -7.770 1.00 43.06 77 PRO A C 1
ATOM 608 O O . PRO A 1 77 ? -26.887 23.983 -8.733 1.00 43.06 77 PRO A O 1
ATOM 611 N N . ILE A 1 78 ? -24.894 24.458 -7.832 1.00 40.94 78 ILE A N 1
ATOM 612 C CA . 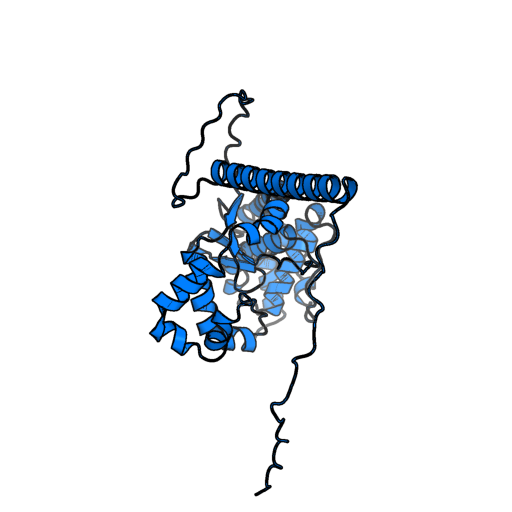ILE A 1 78 ? -24.181 24.558 -9.103 1.00 40.94 78 ILE A CA 1
ATOM 613 C C . ILE A 1 78 ? -24.148 23.127 -9.639 1.00 40.94 78 ILE A C 1
ATOM 615 O O . ILE A 1 78 ? -23.487 22.277 -9.038 1.00 40.94 78 ILE A O 1
ATOM 619 N N . GLU A 1 79 ? -24.889 22.852 -10.713 1.00 39.66 79 GLU A N 1
ATOM 620 C CA . GLU A 1 79 ? -24.838 21.588 -11.447 1.00 39.66 79 GLU A CA 1
ATOM 621 C C . GLU A 1 79 ? -23.425 21.405 -12.014 1.00 39.66 79 GLU A C 1
ATOM 623 O O . GLU A 1 79 ? -23.117 21.709 -13.166 1.00 39.66 79 GLU A O 1
ATOM 628 N N . LYS A 1 80 ? -22.508 20.923 -11.175 1.00 45.75 80 LYS A N 1
ATOM 629 C CA . LYS A 1 80 ? -21.309 20.263 -11.660 1.00 45.75 80 LYS A CA 1
ATOM 630 C C . LYS A 1 80 ? -21.793 18.967 -12.287 1.00 45.75 80 LYS A C 1
ATOM 632 O O . LYS A 1 80 ? -22.326 18.118 -11.574 1.00 45.75 80 LYS A O 1
ATOM 637 N N . LYS A 1 81 ? -21.607 18.836 -13.606 1.00 40.56 81 LYS A N 1
ATOM 638 C CA . LYS A 1 81 ? -21.685 17.542 -14.294 1.00 40.56 81 LYS A CA 1
ATOM 639 C C . LYS A 1 81 ? -21.026 16.484 -13.398 1.00 40.56 81 LYS A C 1
ATOM 641 O O . LYS A 1 81 ? -19.942 16.774 -12.875 1.00 40.56 81 LYS A O 1
ATOM 646 N N . PRO A 1 82 ? -21.668 15.324 -13.177 1.00 41.97 82 PRO A N 1
ATOM 647 C CA . PRO A 1 82 ? -21.079 14.267 -12.373 1.00 41.97 82 PRO A CA 1
ATOM 648 C C . PRO A 1 82 ? -19.680 13.999 -12.921 1.00 41.97 82 PRO A C 1
ATOM 650 O O . PRO A 1 82 ? -19.500 13.835 -14.127 1.00 41.97 82 PRO A O 1
ATOM 653 N N . ILE A 1 83 ? -18.681 14.069 -12.041 1.00 51.00 83 ILE A N 1
ATOM 654 C CA . ILE A 1 83 ? -17.308 13.682 -12.359 1.00 51.00 83 ILE A CA 1
ATOM 655 C C . ILE A 1 83 ? -17.368 12.159 -12.502 1.00 51.00 83 ILE A C 1
ATOM 657 O O . ILE A 1 83 ? -17.230 11.411 -11.538 1.00 51.00 83 ILE A O 1
ATOM 661 N N . GLU A 1 84 ? -17.772 11.716 -13.687 1.00 53.09 84 GLU A N 1
ATOM 662 C CA . GLU A 1 84 ? -17.955 10.315 -14.028 1.00 53.09 84 GLU A CA 1
ATOM 663 C C . GLU A 1 84 ? -16.573 9.672 -14.160 1.00 53.09 84 GLU A C 1
ATOM 665 O O . GLU A 1 84 ? -15.748 10.104 -14.963 1.00 53.09 84 GLU A O 1
ATOM 670 N N . ASN A 1 85 ? -16.357 8.630 -13.351 1.00 58.78 85 ASN A N 1
ATOM 671 C CA . ASN A 1 85 ? -15.159 7.790 -13.228 1.00 58.78 85 ASN A CA 1
ATOM 672 C C . ASN A 1 85 ? -14.018 8.288 -12.332 1.00 58.78 85 ASN A C 1
ATOM 674 O O . ASN A 1 85 ? -12.848 8.281 -12.718 1.00 58.78 85 ASN A O 1
ATOM 678 N N . ASP A 1 86 ? -14.324 8.539 -11.057 1.00 79.44 86 ASP A N 1
ATOM 679 C CA . ASP A 1 86 ? -13.291 8.486 -10.023 1.00 79.44 86 ASP A CA 1
ATOM 680 C C . ASP A 1 86 ? -12.758 7.044 -9.879 1.00 79.44 86 ASP A C 1
ATOM 682 O O . ASP A 1 86 ? -13.331 6.197 -9.184 1.00 79.44 86 ASP A O 1
ATOM 686 N N . ARG A 1 87 ? -11.610 6.774 -10.522 1.00 90.19 87 ARG A N 1
ATOM 687 C CA . ARG A 1 87 ? -10.811 5.540 -10.353 1.00 90.19 87 ARG A CA 1
ATOM 688 C C . ARG A 1 87 ? -10.327 5.330 -8.918 1.00 90.19 87 ARG A C 1
ATOM 690 O O . ARG A 1 87 ? -9.883 4.240 -8.583 1.00 90.19 87 ARG A O 1
ATOM 697 N N . ILE A 1 88 ? -10.386 6.363 -8.083 1.00 94.75 88 ILE A N 1
ATOM 698 C CA . ILE A 1 88 ? -9.919 6.351 -6.700 1.00 94.75 88 ILE A CA 1
ATOM 699 C C . ILE A 1 88 ? -11.117 6.584 -5.779 1.00 94.75 88 ILE A C 1
ATOM 701 O O . ILE A 1 88 ? -11.689 7.672 -5.795 1.00 94.75 88 ILE A O 1
ATOM 705 N N . ILE A 1 89 ? -11.469 5.589 -4.963 1.00 95.19 89 ILE A N 1
ATOM 706 C CA . ILE A 1 89 ? -12.403 5.743 -3.835 1.00 95.19 89 ILE A CA 1
ATOM 707 C C . ILE A 1 89 ? -11.586 5.839 -2.559 1.00 95.19 89 ILE A C 1
ATOM 709 O O . ILE A 1 89 ? -10.652 5.067 -2.376 1.00 95.19 89 ILE A O 1
ATOM 713 N N . ILE A 1 90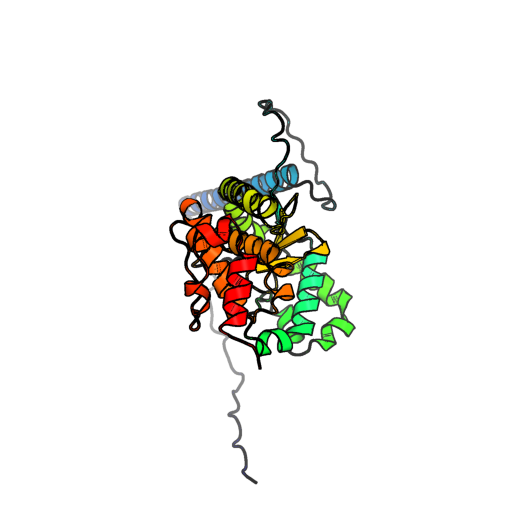 ? -11.965 6.730 -1.648 1.00 95.56 90 ILE A N 1
ATOM 714 C CA . ILE A 1 90 ? -11.348 6.827 -0.326 1.00 95.56 90 ILE A CA 1
ATOM 715 C C . ILE A 1 90 ? -12.449 6.647 0.711 1.00 95.56 90 ILE A C 1
ATOM 717 O O . ILE A 1 90 ? -13.466 7.341 0.656 1.00 95.56 90 ILE A O 1
ATOM 721 N N . ARG A 1 91 ? -12.253 5.748 1.676 1.00 95.56 91 ARG A N 1
ATOM 722 C CA . ARG A 1 91 ? -13.179 5.589 2.803 1.00 95.56 91 ARG A CA 1
ATOM 723 C C . ARG A 1 91 ? -12.464 5.113 4.065 1.00 95.56 91 ARG A C 1
ATOM 725 O O . ARG A 1 91 ? -11.430 4.457 3.969 1.00 95.56 91 ARG A O 1
ATOM 732 N N . PRO A 1 92 ? -13.003 5.392 5.259 1.00 96.25 92 PRO A N 1
ATOM 733 C CA . PRO A 1 92 ? -12.612 4.638 6.441 1.00 96.25 92 PRO A CA 1
ATOM 734 C C . PRO A 1 92 ? -13.029 3.165 6.307 1.00 96.25 92 PRO A C 1
ATOM 736 O O . PRO A 1 92 ? -14.006 2.830 5.623 1.00 96.25 92 PRO A O 1
ATOM 739 N N . GLU A 1 93 ? -12.306 2.281 6.986 1.00 96.75 93 GLU A N 1
ATOM 740 C CA . GLU A 1 93 ? -12.804 0.938 7.275 1.00 96.75 93 GLU A CA 1
ATOM 741 C C . GLU A 1 93 ? -14.111 1.022 8.072 1.00 96.75 93 GLU A C 1
ATOM 743 O O . GLU A 1 93 ? -14.310 1.933 8.875 1.00 96.75 93 GLU A O 1
ATOM 748 N N . SER A 1 94 ? -15.017 0.072 7.869 1.00 96.44 94 SER A N 1
ATOM 749 C CA . SER A 1 94 ? -16.172 -0.100 8.747 1.00 96.44 94 SER A CA 1
ATOM 750 C C . SER A 1 94 ? -15.739 -0.607 10.128 1.00 96.44 94 SER A C 1
ATOM 752 O O . SER A 1 94 ? -14.660 -1.175 10.303 1.00 96.44 94 SER A O 1
ATOM 754 N N . ARG A 1 95 ? -16.617 -0.472 11.131 1.00 96.69 95 ARG A N 1
ATOM 755 C CA . ARG A 1 95 ? -16.383 -1.028 12.481 1.00 96.69 95 ARG A CA 1
ATOM 756 C C . ARG A 1 95 ? -16.060 -2.520 12.460 1.00 96.69 95 ARG A C 1
ATOM 758 O O . ARG A 1 95 ? -15.246 -2.977 13.258 1.00 96.69 95 ARG A O 1
ATOM 765 N N . GLU A 1 96 ? -16.723 -3.263 11.580 1.00 97.56 96 GLU A N 1
ATOM 766 C CA . GLU A 1 96 ? -16.541 -4.706 11.468 1.00 97.56 96 GLU A CA 1
ATOM 767 C C . GLU A 1 96 ? -15.239 -5.065 10.752 1.00 97.56 96 GLU A C 1
ATOM 769 O O . GLU A 1 96 ? -14.514 -5.934 11.230 1.00 97.56 96 GLU A O 1
ATOM 774 N N . GLU A 1 97 ? -14.899 -4.369 9.663 1.00 97.25 97 GLU A N 1
ATOM 775 C CA . GLU A 1 97 ? -13.590 -4.514 9.010 1.00 97.25 97 GLU A CA 1
ATOM 776 C C . GLU A 1 97 ? -12.455 -4.231 10.004 1.00 97.25 97 GLU A C 1
ATOM 778 O O . GLU A 1 97 ? -11.603 -5.095 10.203 1.00 97.25 97 GLU A O 1
ATOM 783 N N . GLY A 1 98 ? -12.514 -3.106 10.725 1.00 96.81 98 GLY A N 1
ATOM 784 C CA . GLY A 1 98 ? -11.483 -2.742 11.698 1.00 96.81 98 GLY A CA 1
ATOM 785 C C . GLY A 1 98 ? -11.362 -3.719 12.871 1.00 96.81 98 GLY A C 1
ATOM 786 O O . GLY A 1 98 ? -10.255 -3.995 13.337 1.00 96.81 98 GLY A O 1
ATOM 787 N N . 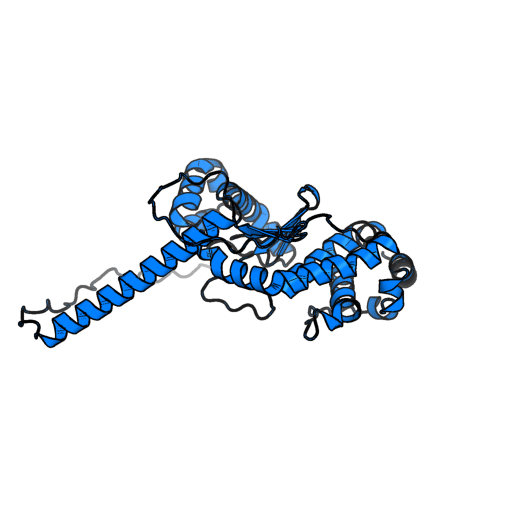PHE A 1 99 ? -12.473 -4.302 13.343 1.00 97.44 99 PHE A N 1
ATOM 788 C CA . PHE A 1 99 ? -12.413 -5.335 14.383 1.00 97.44 99 PHE A CA 1
ATOM 789 C C . PHE A 1 99 ? -11.801 -6.641 13.860 1.00 97.44 99 PHE A C 1
ATOM 791 O O . PHE A 1 99 ? -10.997 -7.267 14.557 1.00 97.44 99 PHE A O 1
ATOM 798 N N . ASN A 1 100 ? -12.149 -7.042 12.636 1.00 96.81 100 ASN A N 1
ATOM 799 C CA . ASN A 1 100 ? -11.597 -8.238 12.005 1.00 96.81 100 ASN A CA 1
ATOM 800 C C . ASN A 1 100 ? -10.098 -8.088 11.717 1.00 96.81 100 ASN A C 1
ATOM 802 O O . ASN A 1 100 ? -9.334 -9.014 11.998 1.00 96.81 100 ASN A O 1
ATOM 806 N N . ASP A 1 101 ? -9.662 -6.911 11.268 1.00 95.75 101 ASP A N 1
ATOM 807 C CA . ASP A 1 101 ? -8.247 -6.574 11.109 1.00 95.75 101 ASP A CA 1
ATOM 808 C C . ASP A 1 101 ? -7.507 -6.621 12.446 1.00 95.75 101 ASP A C 1
ATOM 810 O O . ASP A 1 101 ? -6.475 -7.285 12.566 1.00 95.75 101 ASP A O 1
ATOM 814 N N . LEU A 1 102 ? -8.055 -5.985 13.487 1.00 95.56 102 LEU A N 1
ATOM 815 C CA . LEU A 1 102 ? -7.478 -6.032 14.828 1.00 95.56 102 LEU A CA 1
ATOM 816 C C . LEU A 1 102 ? -7.303 -7.480 15.307 1.00 95.56 102 LEU A C 1
ATOM 818 O O . LEU A 1 102 ? -6.232 -7.853 15.790 1.00 95.56 102 LEU A O 1
ATOM 822 N N . LYS A 1 103 ? -8.339 -8.312 15.151 1.00 95.94 103 LYS A N 1
ATOM 823 C CA . LYS A 1 103 ? -8.303 -9.736 15.505 1.00 95.94 103 LYS A CA 1
ATOM 824 C C . LYS A 1 103 ? -7.216 -10.478 14.736 1.00 95.94 103 LYS A C 1
ATOM 826 O O . LYS A 1 103 ? -6.441 -11.220 15.345 1.00 95.94 103 LYS A O 1
ATOM 831 N N . TYR A 1 104 ? -7.141 -10.260 13.426 1.00 95.56 104 TYR A N 1
ATOM 832 C CA . TYR A 1 104 ? -6.135 -10.867 12.567 1.00 95.56 104 TYR A CA 1
ATOM 833 C C . TYR A 1 104 ? -4.714 -10.496 13.011 1.00 95.56 104 TYR A C 1
ATOM 835 O O . TYR A 1 104 ? -3.886 -11.388 13.211 1.00 95.56 104 TYR A O 1
ATOM 843 N N . PHE A 1 105 ? -4.431 -9.211 13.236 1.00 95.44 105 PHE A N 1
ATOM 844 C CA . PHE A 1 105 ? -3.090 -8.766 13.619 1.00 95.44 105 PHE A CA 1
ATOM 845 C C . PHE A 1 105 ? -2.696 -9.199 15.031 1.00 95.44 105 PHE A C 1
ATOM 847 O O . PHE A 1 105 ? -1.550 -9.586 15.232 1.00 95.44 105 PHE A O 1
ATOM 854 N N . ILE A 1 106 ? -3.623 -9.222 15.995 1.00 94.00 106 ILE A N 1
ATOM 855 C CA . ILE A 1 106 ? -3.347 -9.775 17.333 1.00 94.00 106 ILE A CA 1
ATOM 856 C C . ILE A 1 106 ? -2.973 -11.260 17.234 1.00 94.00 106 ILE A C 1
ATOM 858 O O . ILE A 1 106 ? -2.010 -11.693 17.865 1.00 94.00 106 ILE A O 1
ATOM 862 N N . GLY A 1 107 ? -3.705 -12.038 16.429 1.00 93.62 107 GLY A N 1
ATOM 863 C CA . GLY A 1 107 ? -3.439 -13.467 16.244 1.00 93.62 107 GLY A CA 1
ATOM 864 C C . GLY A 1 107 ? -2.124 -13.765 15.518 1.00 93.62 107 GLY A C 1
ATOM 865 O O . GLY A 1 107 ? -1.482 -14.770 15.809 1.00 93.62 107 GLY A O 1
ATOM 866 N N . ASN A 1 108 ? -1.699 -12.882 14.611 1.00 93.94 108 ASN A N 1
ATOM 867 C CA . ASN A 1 108 ? -0.513 -13.076 13.769 1.00 93.94 108 ASN A CA 1
ATOM 868 C C . ASN A 1 108 ? 0.698 -12.236 14.197 1.00 93.94 108 ASN A C 1
ATOM 870 O O . ASN A 1 108 ? 1.715 -12.236 13.507 1.00 93.94 108 ASN A O 1
ATOM 874 N N . ARG A 1 109 ? 0.616 -11.530 15.328 1.00 91.81 109 ARG A N 1
ATOM 875 C CA . ARG A 1 109 ? 1.606 -10.531 15.748 1.00 91.81 109 ARG A CA 1
ATOM 876 C C . ARG A 1 109 ? 3.045 -11.050 15.717 1.00 91.81 109 ARG A C 1
ATOM 878 O O . ARG A 1 109 ? 3.901 -10.416 15.110 1.00 91.81 109 ARG A O 1
ATOM 885 N N . LYS A 1 110 ? 3.279 -12.228 16.305 1.00 91.12 110 LYS A N 1
ATOM 886 C CA . LYS A 1 110 ? 4.608 -12.853 16.381 1.00 91.12 110 LYS A CA 1
ATOM 887 C C . LYS A 1 110 ? 5.224 -13.061 14.992 1.00 91.12 110 LYS A C 1
ATOM 889 O O . LYS A 1 110 ? 6.371 -12.699 14.781 1.00 91.12 110 LYS A O 1
ATOM 894 N N . ARG A 1 111 ? 4.432 -13.546 14.029 1.00 91.81 111 ARG A N 1
ATOM 895 C CA . ARG A 1 111 ? 4.875 -13.755 12.643 1.00 91.81 111 ARG A CA 1
ATOM 896 C C . ARG A 1 111 ? 5.291 -12.445 11.974 1.00 91.81 111 ARG A C 1
ATOM 898 O O . ARG A 1 111 ? 6.250 -12.432 11.215 1.00 91.81 111 ARG A O 1
ATOM 905 N N . TYR A 1 112 ? 4.566 -11.353 12.204 1.00 90.38 112 TYR A N 1
ATOM 906 C CA . TYR A 1 112 ? 4.941 -10.056 11.633 1.00 90.38 112 TYR A CA 1
ATOM 907 C C . TYR A 1 112 ? 6.238 -9.525 12.249 1.00 90.38 112 TYR A C 1
ATOM 909 O O . TYR A 1 112 ? 7.120 -9.099 11.510 1.00 90.38 112 TYR A O 1
ATOM 917 N N . GLU A 1 113 ? 6.374 -9.612 13.574 1.00 87.94 113 GLU A N 1
ATOM 918 C CA . GLU A 1 113 ? 7.583 -9.193 14.293 1.00 87.94 113 GLU A CA 1
ATOM 919 C C . GLU A 1 113 ? 8.816 -10.010 13.856 1.00 87.94 113 GLU A C 1
ATOM 921 O O . GLU A 1 113 ? 9.868 -9.430 13.600 1.00 87.94 113 GLU A O 1
ATOM 926 N N . GLU A 1 114 ? 8.679 -11.330 13.680 1.00 89.38 114 GLU A N 1
ATOM 927 C CA . GLU A 1 114 ? 9.746 -12.217 13.177 1.00 89.38 114 GLU A CA 1
ATOM 928 C C . GLU A 1 114 ? 10.193 -11.879 11.748 1.00 89.38 114 GLU A C 1
ATOM 930 O O . GLU A 1 114 ? 11.359 -12.059 11.413 1.00 89.38 114 GLU A O 1
ATOM 935 N N . ASN A 1 115 ? 9.289 -11.351 10.920 1.00 83.00 115 ASN A N 1
ATOM 936 C CA . ASN A 1 115 ? 9.592 -10.915 9.554 1.00 83.00 115 ASN A CA 1
ATOM 937 C C . ASN A 1 115 ? 10.020 -9.436 9.480 1.00 83.00 115 ASN A C 1
ATOM 939 O O . ASN A 1 115 ? 10.097 -8.871 8.392 1.00 83.00 115 ASN A O 1
ATOM 943 N N . GLY A 1 116 ? 10.268 -8.785 10.622 1.00 82.88 116 GLY A N 1
ATOM 944 C CA . GLY A 1 116 ? 10.724 -7.395 10.678 1.00 82.88 116 GLY A CA 1
ATOM 945 C C . GLY A 1 116 ? 9.643 -6.350 10.386 1.00 82.88 116 GLY A C 1
ATOM 946 O O . GLY A 1 116 ? 9.955 -5.163 10.287 1.00 82.88 116 GLY A O 1
ATOM 947 N N . TYR A 1 117 ? 8.370 -6.745 10.278 1.00 85.06 117 TYR A N 1
ATOM 948 C CA . TYR A 1 117 ? 7.283 -5.795 10.070 1.00 85.06 117 TYR A CA 1
ATOM 949 C C . TYR A 1 117 ? 6.941 -5.058 11.362 1.00 85.06 117 TYR A C 1
ATOM 951 O O . TYR A 1 117 ? 6.664 -5.656 12.406 1.00 85.06 117 TYR A O 1
ATOM 959 N N . LYS A 1 118 ? 6.849 -3.732 11.263 1.00 89.38 118 LYS A N 1
ATOM 960 C CA . LYS A 1 118 ? 6.328 -2.891 12.335 1.00 89.38 118 LYS A CA 1
ATOM 961 C C . LYS A 1 118 ? 4.802 -2.866 12.275 1.00 89.38 118 LYS A C 1
ATOM 963 O O . LYS A 1 118 ? 4.218 -2.210 11.418 1.00 89.38 118 LYS A O 1
ATOM 968 N N . LEU A 1 119 ? 4.156 -3.565 13.204 1.00 91.69 119 LEU A N 1
ATOM 969 C CA . LEU A 1 119 ? 2.705 -3.499 13.367 1.00 91.69 119 LEU A CA 1
ATOM 970 C C . LEU A 1 119 ? 2.300 -2.350 14.287 1.00 91.69 119 LEU A C 1
ATOM 972 O O . LEU A 1 119 ? 2.809 -2.217 15.401 1.00 91.69 119 LEU A O 1
ATOM 976 N N . THR A 1 120 ? 1.309 -1.579 13.850 1.00 92.75 120 THR A N 1
ATOM 977 C CA . THR A 1 120 ? 0.600 -0.623 14.699 1.00 92.75 120 THR A CA 1
ATOM 978 C C . THR A 1 120 ? -0.729 -1.228 15.129 1.00 92.75 120 THR A C 1
ATOM 980 O O . THR A 1 120 ? -1.501 -1.719 14.306 1.00 92.75 120 THR A O 1
ATOM 983 N N . LEU A 1 121 ? -0.998 -1.190 16.432 1.00 93.00 121 LEU A N 1
ATOM 984 C CA . LEU A 1 121 ? -2.272 -1.591 17.024 1.00 93.00 121 LEU A CA 1
ATOM 985 C C . LEU A 1 121 ? -2.843 -0.420 17.837 1.00 93.00 121 LEU A C 1
ATOM 987 O O . LEU A 1 121 ? -2.065 0.367 18.388 1.00 93.00 121 LEU A O 1
ATOM 991 N N . PRO A 1 122 ? -4.175 -0.302 17.976 1.00 91.69 122 PRO A N 1
ATOM 992 C CA . PRO A 1 122 ? -4.784 0.770 18.750 1.00 91.69 122 PRO A CA 1
ATOM 993 C C . PRO A 1 122 ? -4.271 0.803 20.195 1.00 91.69 122 PRO A C 1
ATOM 995 O O . PRO A 1 122 ? -4.334 -0.189 20.927 1.00 91.69 122 PRO A O 1
ATOM 998 N N . ASN A 1 123 ? -3.777 1.955 20.645 1.00 87.44 123 ASN A N 1
ATOM 999 C CA . ASN A 1 123 ? -3.287 2.096 22.012 1.00 87.44 123 ASN A CA 1
ATOM 1000 C C . ASN A 1 123 ? -4.466 2.252 22.986 1.00 87.44 123 ASN A C 1
ATOM 1002 O O . ASN A 1 123 ? -4.963 3.353 23.215 1.00 87.44 123 ASN A O 1
ATOM 1006 N N . SER A 1 124 ? -4.946 1.135 23.534 1.00 86.94 124 SER A N 1
ATOM 1007 C CA . SER A 1 124 ? -6.032 1.112 24.513 1.00 86.94 124 SER A CA 1
ATOM 1008 C C . SER A 1 124 ? -5.693 0.192 25.676 1.00 86.94 124 SER A C 1
ATOM 1010 O O . SER A 1 124 ? -5.407 -0.992 25.481 1.00 86.94 124 SER A O 1
ATOM 1012 N N . ASN A 1 125 ? -5.832 0.702 26.903 1.00 88.31 125 ASN A N 1
ATOM 1013 C CA . ASN A 1 125 ? -5.677 -0.090 28.130 1.00 88.31 125 ASN A CA 1
ATOM 1014 C C . ASN A 1 125 ? -6.591 -1.326 28.137 1.00 88.31 125 ASN A C 1
ATOM 1016 O O . ASN A 1 125 ? -6.232 -2.362 28.687 1.00 88.31 125 ASN A O 1
ATOM 1020 N N . SER A 1 126 ? -7.755 -1.248 27.478 1.00 86.56 126 SER A N 1
ATOM 1021 C CA . SER A 1 126 ? -8.692 -2.375 27.378 1.00 86.56 126 SER A CA 1
ATOM 1022 C C . SER A 1 126 ? -8.198 -3.503 26.458 1.00 86.56 126 SER A C 1
ATOM 1024 O O . SER A 1 126 ? -8.685 -4.625 26.579 1.00 86.56 126 SER A O 1
ATOM 1026 N N . LEU A 1 127 ? -7.243 -3.231 25.558 1.00 88.81 127 LEU A N 1
ATOM 1027 C CA . LEU A 1 127 ? -6.682 -4.217 24.628 1.00 88.81 127 LEU A CA 1
ATOM 1028 C C . LEU A 1 127 ? -5.305 -4.746 25.041 1.00 88.81 127 LEU A C 1
ATOM 1030 O O . LEU A 1 127 ? -4.902 -5.790 24.540 1.00 88.81 127 LEU A O 1
ATOM 1034 N N . GLN A 1 128 ? -4.591 -4.103 25.971 1.00 88.69 128 GLN A N 1
ATOM 1035 C CA . GLN A 1 128 ? -3.233 -4.541 26.332 1.00 88.69 128 GLN A CA 1
ATOM 1036 C C . GLN A 1 128 ? -3.164 -6.007 26.785 1.00 88.69 128 GLN A C 1
ATOM 1038 O O . GLN A 1 128 ? -2.244 -6.736 26.415 1.00 88.69 128 GLN A O 1
ATOM 1043 N N . ASN A 1 129 ? -4.178 -6.477 27.516 1.00 86.38 129 ASN A N 1
ATOM 1044 C CA . ASN A 1 129 ? -4.259 -7.880 27.922 1.00 86.38 129 ASN A CA 1
ATOM 1045 C C . ASN A 1 129 ? -4.374 -8.837 26.724 1.00 86.38 129 ASN A C 1
ATOM 1047 O O . ASN A 1 129 ? -3.815 -9.931 26.775 1.00 86.38 129 ASN A O 1
ATOM 1051 N N . LEU A 1 130 ? -5.052 -8.432 25.643 1.00 88.69 130 LEU A N 1
ATOM 1052 C CA . LEU A 1 130 ? -5.156 -9.235 24.422 1.00 88.69 130 LEU A CA 1
ATOM 1053 C C . LEU A 1 130 ? -3.823 -9.352 23.697 1.00 88.69 130 LEU A C 1
ATOM 1055 O O . LEU A 1 130 ? -3.510 -10.414 23.171 1.00 88.69 130 LEU A O 1
ATOM 1059 N N . TYR A 1 131 ? -3.034 -8.279 23.690 1.00 89.06 131 TYR A N 1
ATOM 1060 C CA . TYR A 1 131 ? -1.750 -8.249 22.992 1.00 89.06 131 TYR A CA 1
ATOM 1061 C C . TYR A 1 131 ? -0.756 -9.255 23.568 1.00 89.06 131 TYR A C 1
ATOM 1063 O O . TYR A 1 131 ? 0.062 -9.790 22.825 1.00 89.06 131 TYR A O 1
ATOM 1071 N N . ASN A 1 132 ? -0.866 -9.535 24.869 1.00 87.38 132 ASN A N 1
ATOM 1072 C CA . ASN A 1 132 ? -0.037 -10.511 25.574 1.00 87.38 132 ASN A CA 1
ATOM 1073 C C . ASN A 1 132 ? -0.684 -11.905 25.644 1.00 87.38 132 ASN A C 1
ATOM 1075 O O . ASN A 1 132 ? 0.010 -12.899 25.847 1.00 87.38 132 ASN A O 1
ATOM 1079 N N . LYS A 1 133 ? -2.015 -11.992 25.516 1.00 91.25 133 LYS A N 1
ATOM 1080 C CA . LYS A 1 133 ? -2.783 -13.245 25.587 1.00 91.25 133 LYS A CA 1
ATOM 1081 C C . LYS A 1 133 ? -3.845 -13.297 24.476 1.00 91.25 133 LYS A C 1
ATOM 1083 O O . LYS A 1 133 ? -5.037 -13.143 24.762 1.00 91.25 133 LYS A O 1
ATOM 1088 N N . PRO A 1 134 ? -3.448 -13.553 23.214 1.00 90.38 134 PRO A N 1
ATOM 1089 C CA . PRO A 1 134 ? -4.366 -13.568 22.068 1.00 90.38 134 PRO A CA 1
ATOM 1090 C C . PRO A 1 134 ? -5.537 -14.550 22.215 1.00 90.38 134 PRO A C 1
ATOM 1092 O O . PRO A 1 134 ? -6.637 -14.301 21.726 1.00 90.38 134 PRO A O 1
ATOM 1095 N N . ASN A 1 135 ? -5.340 -15.648 22.951 1.00 91.06 135 ASN A N 1
ATOM 1096 C CA . ASN A 1 135 ? -6.377 -16.644 23.235 1.00 91.06 135 ASN A CA 1
ATOM 1097 C C . ASN A 1 135 ? -7.588 -16.080 24.006 1.00 91.06 135 ASN A C 1
ATOM 1099 O O . ASN A 1 135 ? -8.676 -16.653 23.933 1.00 91.06 135 ASN A O 1
ATOM 1103 N N . LEU A 1 136 ? -7.437 -14.955 24.717 1.00 90.94 136 LEU A N 1
ATOM 1104 C CA . LEU A 1 136 ? -8.551 -14.267 25.372 1.00 90.94 136 LEU A CA 1
ATOM 1105 C C . LEU A 1 136 ? -9.555 -13.699 24.367 1.00 90.94 136 LEU A C 1
ATOM 1107 O O . LEU A 1 136 ? -10.742 -13.627 24.690 1.00 90.94 136 LEU A O 1
ATOM 1111 N N . LEU A 1 137 ? -9.097 -13.340 23.163 1.00 89.88 137 LEU A N 1
ATOM 1112 C CA . LEU A 1 137 ? -9.948 -12.776 22.123 1.00 89.88 137 LEU A CA 1
ATOM 1113 C C . LEU A 1 137 ? -10.971 -13.798 21.633 1.00 89.88 137 LEU A C 1
ATOM 1115 O O . LEU A 1 137 ? -12.147 -13.477 21.546 1.00 89.88 137 LEU A O 1
ATOM 1119 N N . SER A 1 138 ? -10.547 -15.042 21.394 1.00 88.88 138 SER A N 1
ATOM 1120 C CA . SER A 1 138 ? -11.451 -16.108 20.931 1.00 88.88 138 SER A CA 1
ATOM 1121 C C . SER A 1 138 ? -12.487 -16.495 21.992 1.00 88.88 138 SER A C 1
ATOM 1123 O O . SER A 1 138 ? -13.622 -16.814 21.660 1.00 88.88 138 SER A O 1
ATOM 1125 N N . LYS A 1 139 ? -12.124 -16.430 23.281 1.00 92.06 139 LYS A N 1
ATOM 1126 C CA . LYS A 1 139 ? -13.036 -16.756 24.392 1.00 92.06 139 LYS A CA 1
ATOM 1127 C C . LYS A 1 139 ? -14.047 -15.651 24.701 1.00 92.06 139 LYS A C 1
ATOM 1129 O O . LYS A 1 139 ? -15.087 -15.934 25.281 1.00 92.06 139 LYS A O 1
ATOM 1134 N N . ASN A 1 140 ? -13.733 -14.402 24.358 1.00 93.94 140 ASN A N 1
ATOM 1135 C CA . ASN A 1 140 ? -14.522 -13.226 24.736 1.00 93.94 140 ASN A CA 1
ATOM 1136 C C . ASN A 1 140 ? -14.757 -12.296 23.540 1.00 93.94 140 ASN A C 1
ATOM 1138 O O . ASN A 1 140 ? -14.751 -11.073 23.689 1.00 93.94 140 ASN A O 1
ATOM 1142 N N . GLU A 1 141 ? -14.929 -12.855 22.342 1.00 94.44 141 GLU A N 1
ATOM 1143 C CA . GLU A 1 141 ? -14.947 -12.071 21.106 1.00 94.44 141 GLU A CA 1
ATOM 1144 C C . GLU A 1 141 ? -16.000 -10.961 21.149 1.00 94.44 141 GLU A C 1
ATOM 1146 O O . GLU A 1 141 ? -15.691 -9.808 20.859 1.00 94.44 141 GLU A O 1
ATOM 1151 N N . GLN A 1 142 ? -17.214 -11.277 21.606 1.00 96.44 142 GLN A N 1
ATOM 1152 C CA . GLN A 1 142 ? -18.314 -10.315 21.666 1.00 96.44 142 GLN A CA 1
ATOM 1153 C C . GLN A 1 142 ? -18.039 -9.149 22.627 1.00 96.44 142 GLN A C 1
ATOM 1155 O O . GLN A 1 142 ? -18.384 -8.000 22.336 1.00 96.44 142 GLN A O 1
ATOM 1160 N N . LEU A 1 143 ? -17.370 -9.420 23.753 1.00 94.50 143 LEU A N 1
ATOM 1161 C CA . LEU A 1 143 ? -16.943 -8.386 24.694 1.00 94.50 143 LEU A CA 1
ATOM 1162 C C . LEU A 1 143 ? -15.951 -7.432 24.022 1.00 94.50 143 LEU A C 1
ATOM 1164 O O . LEU A 1 143 ? -16.137 -6.214 24.065 1.00 94.50 143 LEU A O 1
ATOM 1168 N N . TYR A 1 144 ? -14.916 -7.972 23.376 1.00 94.81 144 TYR A N 1
ATOM 1169 C CA . TYR A 1 144 ? -13.882 -7.160 22.736 1.00 94.81 144 TYR A CA 1
ATOM 1170 C C . TYR A 1 144 ? -14.375 -6.441 21.482 1.00 94.81 144 TYR A C 1
ATOM 1172 O O . TYR A 1 144 ? -13.978 -5.299 21.260 1.00 94.81 144 TYR A O 1
ATOM 1180 N N . ARG A 1 145 ? -15.308 -7.037 20.734 1.00 96.38 145 ARG A N 1
ATOM 1181 C CA . ARG A 1 145 ? -16.032 -6.383 19.637 1.00 96.38 145 ARG A CA 1
ATOM 1182 C C . ARG A 1 145 ? -16.790 -5.162 20.147 1.00 96.38 145 ARG A C 1
ATOM 1184 O O . ARG A 1 145 ? -16.609 -4.060 19.637 1.00 96.38 145 ARG A O 1
ATOM 1191 N N . SER A 1 146 ? -17.556 -5.320 21.231 1.00 95.88 146 SER A N 1
ATOM 1192 C CA . SER A 1 146 ? -18.258 -4.203 21.877 1.00 95.88 146 SER A CA 1
ATOM 1193 C C . SER A 1 146 ? -17.292 -3.125 22.388 1.00 95.88 146 SER A C 1
ATOM 1195 O O . SER A 1 146 ? -17.577 -1.935 22.251 1.00 95.88 146 SER A O 1
ATOM 1197 N N . ILE A 1 147 ? -16.146 -3.506 22.965 1.00 94.69 147 ILE A N 1
ATOM 1198 C CA . ILE A 1 147 ? -15.104 -2.553 23.386 1.00 94.69 147 ILE A CA 1
ATOM 1199 C C . ILE A 1 147 ? -14.557 -1.790 22.178 1.00 94.69 147 ILE A C 1
ATOM 1201 O O . ILE A 1 147 ? -14.498 -0.563 22.232 1.00 94.69 147 ILE A O 1
ATOM 1205 N N . PHE A 1 148 ? -14.196 -2.486 21.096 1.00 95.50 148 PHE A N 1
ATOM 1206 C CA . PHE A 1 148 ? -13.680 -1.865 19.879 1.00 95.50 148 PHE A CA 1
ATOM 1207 C C . PHE A 1 148 ? -14.678 -0.845 19.331 1.00 95.50 148 PHE A C 1
ATOM 1209 O O . PHE A 1 148 ? -14.342 0.324 19.169 1.00 95.50 148 PHE A O 1
ATOM 1216 N N . TYR A 1 149 ? -15.937 -1.256 19.169 1.00 95.88 149 TYR A N 1
ATOM 1217 C CA . TYR A 1 149 ? -16.992 -0.430 18.584 1.00 95.88 149 TYR A CA 1
ATOM 1218 C C . TYR A 1 149 ? -17.291 0.832 19.395 1.00 95.88 149 TYR A C 1
ATOM 1220 O O . TYR A 1 149 ? -17.634 1.855 18.812 1.00 95.88 149 TYR A O 1
ATOM 1228 N N . LYS A 1 150 ? -17.232 0.743 20.730 1.00 94.75 150 LYS A N 1
ATOM 1229 C CA . LYS A 1 150 ? -17.648 1.833 21.628 1.00 94.75 150 LYS A CA 1
ATOM 1230 C C . LYS A 1 150 ? -16.501 2.731 22.079 1.00 94.75 150 LYS A C 1
ATOM 1232 O O . LYS A 1 150 ? -16.756 3.873 22.443 1.00 94.75 150 LYS A O 1
ATOM 1237 N N . LYS A 1 151 ? -15.275 2.206 22.156 1.00 94.31 151 LYS A N 1
ATOM 1238 C CA . LYS A 1 151 ? -14.146 2.899 22.804 1.00 94.31 151 LYS A CA 1
ATOM 1239 C C . LYS A 1 151 ? -12.952 3.152 21.895 1.00 94.31 151 LYS A C 1
ATOM 1241 O O . LYS A 1 151 ? -12.083 3.921 22.286 1.00 94.31 151 LYS A O 1
ATOM 1246 N N . ILE A 1 152 ? -12.856 2.465 20.759 1.00 93.31 152 ILE A N 1
ATOM 1247 C CA . ILE A 1 152 ? -11.639 2.464 19.935 1.00 93.31 152 ILE A CA 1
ATOM 1248 C C . ILE A 1 152 ? -11.939 3.008 18.551 1.00 93.31 152 ILE A C 1
ATOM 1250 O O . ILE A 1 152 ? -11.252 3.913 18.087 1.00 93.31 152 ILE A O 1
ATOM 1254 N N . TYR A 1 153 ? -12.980 2.482 17.914 1.00 94.81 153 TYR A N 1
ATOM 1255 C CA . TYR A 1 153 ? -13.411 2.957 16.618 1.00 94.81 153 TYR A CA 1
ATOM 1256 C C . TYR A 1 153 ? -14.060 4.335 16.750 1.00 94.81 153 TYR A C 1
ATOM 1258 O O . TYR A 1 153 ? -15.121 4.488 17.357 1.00 94.81 153 TYR A O 1
ATOM 1266 N N . ASP A 1 154 ? -13.434 5.328 16.132 1.00 93.12 154 ASP A N 1
ATOM 1267 C CA . ASP A 1 154 ? -13.953 6.682 16.011 1.00 93.12 154 ASP A CA 1
ATOM 1268 C C . ASP A 1 154 ? -13.623 7.207 14.611 1.00 93.12 154 ASP A C 1
ATOM 1270 O O . ASP A 1 154 ? -12.457 7.307 14.229 1.00 93.12 154 ASP A O 1
ATOM 1274 N N . VAL A 1 155 ? -14.659 7.573 13.851 1.00 92.06 155 VAL A N 1
ATOM 1275 C CA . VAL A 1 155 ? -14.521 8.111 12.488 1.00 92.06 155 VAL A CA 1
ATOM 1276 C C . VAL A 1 155 ? -13.647 9.375 12.467 1.00 92.06 155 VAL A C 1
ATOM 1278 O O . VAL A 1 155 ? -12.976 9.668 11.477 1.00 92.06 155 VAL A O 1
ATOM 1281 N N . SER A 1 156 ? -13.586 10.115 13.579 1.00 93.31 156 SER A N 1
ATOM 1282 C CA . SER A 1 156 ? -12.746 11.305 13.692 1.00 93.31 156 SER A CA 1
ATOM 1283 C C . SER A 1 156 ? -11.246 11.015 13.555 1.00 93.31 156 SER A C 1
ATOM 1285 O O . SER A 1 156 ? -10.488 11.915 13.187 1.00 93.31 156 SER A O 1
ATOM 1287 N N . LEU A 1 157 ? -10.817 9.773 13.813 1.00 93.38 157 LEU A N 1
ATOM 1288 C CA . LEU A 1 157 ? -9.419 9.349 13.705 1.00 93.38 157 LEU A CA 1
ATOM 1289 C C . LEU A 1 157 ? -8.927 9.314 12.254 1.00 93.38 157 LEU A C 1
ATOM 1291 O O . LEU A 1 157 ? -7.749 9.557 12.021 1.00 93.38 157 LEU A O 1
ATOM 1295 N N . TYR A 1 158 ? -9.817 9.099 11.282 1.00 94.12 158 TYR A N 1
ATOM 1296 C CA . TYR A 1 158 ? -9.452 9.016 9.863 1.00 94.12 158 TYR A CA 1
ATOM 1297 C C . TYR A 1 158 ? -9.396 10.382 9.169 1.00 94.12 158 TYR A C 1
ATOM 1299 O O . TYR A 1 158 ? -8.840 10.502 8.083 1.00 94.12 158 TYR A O 1
ATOM 1307 N N . LEU A 1 159 ? -9.964 11.431 9.776 1.00 91.94 159 LEU A N 1
ATOM 1308 C CA . LEU A 1 159 ? -10.211 12.715 9.105 1.00 91.94 159 LEU A CA 1
ATOM 1309 C C . LEU A 1 159 ? -8.952 13.411 8.590 1.00 91.94 159 LEU A C 1
ATOM 1311 O O . LEU A 1 159 ? -9.031 14.148 7.609 1.00 91.94 159 LEU A O 1
ATOM 1315 N N . LYS A 1 160 ? -7.821 13.238 9.279 1.00 92.88 160 LYS A N 1
ATOM 1316 C CA . LYS A 1 160 ? -6.550 13.859 8.898 1.00 92.88 160 LYS A CA 1
ATOM 1317 C C . LYS A 1 160 ? -6.056 13.270 7.578 1.00 92.88 160 LYS A C 1
ATOM 1319 O O . LYS A 1 160 ? -5.980 14.001 6.595 1.00 92.88 160 LYS A O 1
ATOM 1324 N N . ASP A 1 161 ? -5.790 11.965 7.555 1.00 94.06 161 ASP A N 1
ATOM 1325 C CA . ASP A 1 161 ? -5.289 11.282 6.361 1.00 94.06 161 ASP A CA 1
ATOM 1326 C C . ASP A 1 161 ? -6.337 11.268 5.240 1.00 94.06 161 ASP A C 1
ATOM 1328 O O . ASP A 1 161 ? -5.987 11.487 4.087 1.00 94.06 161 ASP A O 1
ATOM 1332 N N . PHE A 1 162 ? -7.633 11.138 5.558 1.00 94.69 162 PHE A N 1
ATOM 1333 C CA . PHE A 1 162 ? -8.703 11.252 4.561 1.00 94.69 162 PHE A CA 1
ATOM 1334 C C . PHE A 1 162 ? -8.613 12.569 3.785 1.00 94.69 162 PHE A C 1
ATOM 1336 O O . PHE A 1 162 ? -8.665 12.567 2.559 1.00 94.69 162 PHE A O 1
ATOM 1343 N N . LYS A 1 163 ? -8.455 13.702 4.483 1.00 93.25 163 LYS A N 1
ATOM 1344 C CA . LYS A 1 163 ? -8.331 15.014 3.833 1.00 93.25 163 LYS A CA 1
ATOM 1345 C C . LYS A 1 163 ? -7.060 15.125 3.001 1.00 93.25 163 LYS A C 1
ATOM 1347 O O . LYS A 1 163 ? -7.116 15.688 1.914 1.00 93.25 163 LYS A O 1
ATOM 1352 N N . GLU A 1 164 ? -5.939 14.617 3.505 1.00 94.31 164 GLU A N 1
ATOM 1353 C CA . GLU A 1 164 ? -4.660 14.647 2.787 1.00 94.31 164 GLU A CA 1
ATOM 1354 C C . GLU A 1 164 ? -4.743 13.853 1.475 1.00 94.31 164 GLU A C 1
ATOM 1356 O O . GLU A 1 164 ? -4.401 14.371 0.409 1.00 94.31 164 GLU A O 1
ATOM 1361 N N . ILE A 1 165 ? -5.296 12.639 1.531 1.00 94.88 165 ILE A N 1
ATOM 1362 C CA . ILE A 1 165 ? -5.485 11.772 0.362 1.00 94.88 165 ILE A CA 1
ATOM 1363 C C . ILE A 1 165 ? -6.508 12.388 -0.594 1.00 94.88 165 ILE A C 1
ATOM 1365 O O . ILE A 1 165 ? -6.283 12.419 -1.797 1.00 94.88 165 ILE A O 1
ATOM 1369 N N . PHE A 1 166 ? -7.603 12.949 -0.076 1.00 93.94 166 PHE A N 1
ATOM 1370 C CA . PHE A 1 166 ? -8.617 13.605 -0.901 1.00 93.94 166 PHE A CA 1
ATOM 1371 C C . PHE A 1 166 ? -8.046 14.800 -1.680 1.00 93.94 166 PHE A C 1
ATOM 1373 O O . PHE A 1 166 ? -8.303 14.947 -2.870 1.00 93.94 166 PHE A O 1
ATOM 1380 N N . ILE A 1 167 ? -7.217 15.637 -1.046 1.00 93.81 167 ILE A N 1
ATOM 1381 C CA . ILE A 1 167 ? -6.557 16.771 -1.718 1.00 93.81 167 ILE A CA 1
ATOM 1382 C C . ILE A 1 167 ? -5.566 16.287 -2.789 1.00 93.81 167 ILE A C 1
ATOM 1384 O O . ILE A 1 167 ? -5.397 16.942 -3.817 1.00 93.81 167 ILE A O 1
ATOM 1388 N N . THR A 1 168 ? -4.931 15.136 -2.568 1.00 95.00 168 THR A N 1
ATOM 1389 C CA . THR A 1 168 ? -3.939 14.545 -3.481 1.00 95.00 168 THR A CA 1
ATOM 1390 C C . THR A 1 168 ? -4.532 13.511 -4.444 1.00 95.00 168 THR A C 1
ATOM 1392 O O . THR A 1 168 ? -3.799 12.907 -5.225 1.00 95.00 168 THR A O 1
ATOM 1395 N N . GLN A 1 169 ? -5.860 13.352 -4.478 1.00 94.19 169 GLN A N 1
ATOM 1396 C CA . GLN A 1 169 ? -6.554 12.356 -5.303 1.00 94.19 169 GLN A CA 1
ATOM 1397 C C . GLN A 1 169 ? -6.234 12.509 -6.797 1.00 94.19 169 GLN A C 1
ATOM 1399 O O . GLN A 1 169 ? -6.080 11.513 -7.497 1.00 94.19 169 GLN A O 1
ATOM 1404 N N . SER A 1 170 ? -6.053 13.740 -7.283 1.00 94.44 170 SER A N 1
ATOM 1405 C CA . SER A 1 170 ? -5.672 13.997 -8.678 1.00 94.44 170 SER A CA 1
ATOM 1406 C C . SER A 1 170 ? -4.265 13.489 -9.025 1.00 94.44 170 SER A C 1
ATOM 1408 O O . SER A 1 170 ? -4.029 13.072 -10.156 1.00 94.44 170 SER A O 1
ATOM 1410 N N . ILE A 1 171 ? -3.332 13.473 -8.066 1.00 96.44 171 ILE A N 1
ATOM 1411 C CA . ILE A 1 171 ? -1.994 12.886 -8.245 1.00 96.44 171 ILE A CA 1
ATOM 1412 C C . ILE A 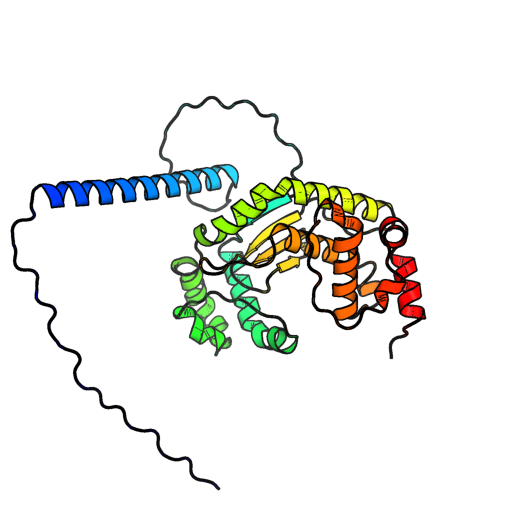1 171 ? -2.118 11.363 -8.350 1.00 96.44 171 ILE A C 1
ATOM 1414 O O . ILE A 1 171 ? -1.518 10.761 -9.236 1.00 96.44 171 ILE A O 1
ATOM 1418 N N . LEU A 1 172 ? -2.950 10.751 -7.502 1.00 96.94 172 LEU A N 1
ATOM 1419 C CA . LEU A 1 172 ? -3.223 9.310 -7.533 1.00 96.94 172 LEU A CA 1
ATOM 1420 C C . LEU A 1 172 ? -3.889 8.876 -8.848 1.00 96.94 172 LEU A C 1
ATOM 1422 O O . LEU A 1 172 ? -3.510 7.860 -9.425 1.00 96.94 172 LEU A O 1
ATOM 1426 N N . GLN A 1 173 ? -4.838 9.669 -9.356 1.00 95.88 173 GLN A N 1
ATOM 1427 C CA . GLN A 1 173 ? -5.471 9.436 -10.658 1.00 95.88 173 GLN A CA 1
ATOM 1428 C C . GLN A 1 173 ? -4.442 9.487 -11.793 1.00 95.88 173 GLN A C 1
ATOM 1430 O O . GLN A 1 173 ? -4.351 8.540 -12.572 1.00 95.88 173 GLN A O 1
ATOM 1435 N N . LYS A 1 174 ? -3.596 10.524 -11.828 1.00 96.88 174 LYS A N 1
ATOM 1436 C CA . LYS A 1 174 ? -2.506 10.633 -12.811 1.00 96.88 174 LYS A CA 1
ATOM 1437 C C . LYS A 1 174 ? -1.508 9.480 -12.712 1.00 96.88 174 LYS A C 1
ATOM 1439 O O . LYS A 1 174 ? -1.026 9.003 -13.735 1.00 96.88 174 LYS A O 1
ATOM 1444 N N . ALA A 1 175 ? -1.204 9.010 -11.502 1.00 97.94 175 ALA A N 1
ATOM 1445 C CA . ALA A 1 175 ? -0.350 7.842 -11.312 1.00 97.94 175 ALA A CA 1
ATOM 1446 C C . ALA A 1 175 ? -0.999 6.583 -11.903 1.00 97.94 175 ALA A C 1
ATOM 1448 O O . ALA A 1 175 ? -0.350 5.880 -12.671 1.00 97.94 175 ALA A O 1
ATOM 1449 N N . ALA A 1 176 ? -2.286 6.336 -11.632 1.00 96.88 176 ALA A N 1
ATOM 1450 C CA . ALA A 1 176 ? -3.024 5.222 -12.230 1.00 96.88 176 ALA A CA 1
ATOM 1451 C C . ALA A 1 176 ? -3.058 5.307 -13.768 1.00 96.88 176 ALA A C 1
ATOM 1453 O O . ALA A 1 176 ? -2.862 4.307 -14.454 1.00 96.88 176 ALA A O 1
ATOM 1454 N N . GLU A 1 177 ? -3.273 6.497 -14.331 1.00 96.19 177 GLU A N 1
ATOM 1455 C CA . GLU A 1 177 ? -3.231 6.727 -15.781 1.00 96.19 177 GLU A CA 1
ATOM 1456 C C . GLU A 1 177 ? -1.850 6.432 -16.373 1.00 96.19 177 GLU A C 1
ATOM 1458 O O . GLU A 1 177 ? -1.755 5.751 -17.395 1.00 96.19 177 GLU A O 1
ATOM 1463 N N . LYS A 1 178 ? -0.776 6.886 -15.716 1.00 97.44 178 LYS A N 1
ATOM 1464 C CA . LYS A 1 178 ? 0.601 6.627 -16.154 1.00 97.44 178 LYS A CA 1
ATOM 1465 C C . LYS A 1 178 ? 0.927 5.130 -16.076 1.00 97.44 178 LYS A C 1
ATOM 1467 O O . LYS A 1 178 ? 1.435 4.562 -17.036 1.00 97.44 178 LYS A O 1
ATOM 1472 N N . LEU A 1 179 ? 0.531 4.451 -15.000 1.00 97.94 179 LEU A N 1
ATOM 1473 C CA . LEU A 1 179 ? 0.694 2.999 -14.845 1.00 97.94 179 LEU A CA 1
ATOM 1474 C C . LEU A 1 179 ? -0.137 2.179 -15.851 1.00 97.94 179 LEU A C 1
ATOM 1476 O O . LEU A 1 179 ? 0.275 1.086 -16.237 1.00 97.94 179 LEU A O 1
ATOM 1480 N N . GLN A 1 180 ? -1.255 2.708 -16.361 1.00 97.50 180 GLN A N 1
ATOM 1481 C CA . GLN A 1 180 ? -2.016 2.063 -17.440 1.00 97.50 180 GLN A CA 1
ATOM 1482 C C . GLN A 1 180 ? -1.183 1.888 -18.720 1.00 97.50 180 GLN A C 1
ATOM 1484 O O . GLN A 1 180 ? -1.436 0.967 -19.496 1.00 97.50 180 GLN A O 1
ATOM 1489 N N . VAL A 1 181 ? -0.198 2.756 -18.965 1.00 98.00 181 VAL A N 1
ATOM 1490 C CA . VAL A 1 181 ? 0.721 2.604 -20.102 1.00 98.00 181 VAL A CA 1
ATOM 1491 C C . VAL A 1 181 ? 1.544 1.324 -19.943 1.00 98.00 181 VAL A C 1
ATOM 1493 O O . VAL A 1 181 ? 1.631 0.540 -20.882 1.00 98.00 181 VAL A O 1
ATOM 1496 N N . LEU A 1 182 ? 2.046 1.051 -18.736 1.00 98.38 182 LEU A N 1
ATOM 1497 C CA . LEU A 1 182 ? 2.783 -0.181 -18.431 1.00 98.38 182 LEU A CA 1
ATOM 1498 C C . LEU A 1 182 ? 1.898 -1.427 -18.585 1.00 98.38 182 LEU A C 1
ATOM 1500 O O . LEU A 1 182 ? 2.348 -2.461 -19.078 1.00 98.38 182 LEU A O 1
ATOM 1504 N N . ASN A 1 183 ? 0.613 -1.316 -18.224 1.00 97.62 183 ASN A N 1
ATOM 1505 C CA . ASN A 1 183 ? -0.357 -2.393 -18.429 1.00 97.62 183 ASN A CA 1
ATOM 1506 C C . ASN A 1 183 ? -0.483 -2.754 -19.914 1.00 97.62 183 ASN A C 1
ATOM 1508 O O . ASN A 1 183 ? -0.461 -3.932 -20.259 1.00 97.62 183 ASN A O 1
ATOM 1512 N N . LYS A 1 184 ? -0.558 -1.749 -20.792 1.00 97.38 184 LYS A N 1
ATOM 1513 C CA . LYS A 1 184 ? -0.634 -1.962 -22.244 1.00 97.38 184 LYS A CA 1
ATOM 1514 C C . LYS A 1 184 ? 0.656 -2.532 -22.825 1.00 97.38 184 LYS A C 1
ATOM 1516 O O . LYS A 1 184 ? 0.581 -3.334 -23.749 1.00 97.38 184 LYS A O 1
ATOM 1521 N N . ASN A 1 185 ? 1.807 -2.109 -22.310 1.00 97.69 185 ASN A N 1
ATOM 1522 C CA . ASN A 1 185 ? 3.096 -2.466 -22.897 1.00 97.69 185 ASN A CA 1
ATOM 1523 C C . ASN A 1 185 ? 3.525 -3.891 -22.540 1.00 97.69 185 ASN A C 1
ATOM 1525 O O . ASN A 1 185 ? 3.998 -4.616 -23.408 1.00 97.69 185 ASN A O 1
ATOM 1529 N N . TRP A 1 186 ? 3.338 -4.310 -21.287 1.00 97.38 186 TRP A N 1
ATOM 1530 C CA . TRP A 1 186 ? 3.852 -5.607 -20.829 1.00 97.38 186 TRP A CA 1
ATOM 1531 C C . TRP A 1 186 ? 2.976 -6.297 -19.776 1.00 97.38 186 TRP A C 1
ATOM 1533 O O . TRP A 1 186 ? 3.389 -7.286 -19.174 1.00 97.38 186 TRP A O 1
ATOM 1543 N N . GLY A 1 187 ? 1.747 -5.821 -19.556 1.00 96.44 187 GLY A N 1
ATOM 1544 C CA . GLY A 1 187 ? 0.782 -6.505 -18.691 1.00 96.44 187 GLY A CA 1
ATOM 1545 C C . GLY A 1 187 ? 0.908 -6.188 -17.199 1.00 96.44 187 GLY A C 1
ATOM 1546 O O . GLY A 1 187 ? 0.456 -6.983 -16.378 1.00 96.44 187 GLY A O 1
ATOM 1547 N N . PHE A 1 188 ? 1.485 -5.038 -16.827 1.00 97.56 188 PHE A N 1
ATOM 1548 C CA . PHE A 1 188 ? 1.447 -4.522 -15.449 1.00 97.56 188 PHE A CA 1
ATOM 1549 C C . PHE A 1 188 ? 0.022 -4.567 -14.882 1.00 97.56 188 PHE A C 1
ATOM 1551 O O . PHE A 1 188 ? -0.912 -4.069 -15.512 1.00 97.56 188 PHE A O 1
ATOM 1558 N N . ASN A 1 189 ? -0.168 -5.144 -13.697 1.00 96.69 189 ASN A N 1
ATOM 1559 C CA . ASN A 1 189 ? -1.505 -5.272 -13.123 1.00 96.69 189 ASN A CA 1
ATOM 1560 C C . ASN A 1 189 ? -2.019 -3.926 -12.570 1.00 96.69 189 ASN A C 1
ATOM 1562 O O . ASN A 1 189 ? -1.355 -3.248 -11.790 1.00 96.69 189 ASN A O 1
ATOM 1566 N N . ILE A 1 190 ? -3.228 -3.536 -12.960 1.00 95.38 190 ILE A N 1
ATOM 1567 C CA . ILE A 1 190 ? -3.871 -2.294 -12.527 1.00 95.38 190 ILE A CA 1
ATOM 1568 C C . ILE A 1 190 ? -5.324 -2.588 -12.188 1.00 95.38 190 ILE A C 1
ATOM 1570 O O . ILE A 1 190 ? -6.008 -3.309 -12.913 1.00 95.38 190 ILE A O 1
ATOM 1574 N N . PHE A 1 191 ? -5.809 -2.026 -11.085 1.00 94.88 191 PHE A N 1
ATOM 1575 C CA . PHE A 1 191 ? -7.233 -2.085 -10.797 1.00 94.88 191 PHE A CA 1
ATOM 1576 C C . PHE A 1 191 ? -7.962 -1.045 -11.636 1.00 94.88 191 PHE A C 1
ATOM 1578 O O . PHE A 1 191 ? -7.530 0.103 -11.734 1.00 94.88 191 PHE A O 1
ATOM 1585 N N . GLU A 1 192 ? -9.113 -1.426 -12.185 1.00 92.81 192 GLU A N 1
ATOM 1586 C CA . GLU A 1 192 ? -10.036 -0.471 -12.804 1.00 92.81 192 GLU A CA 1
ATOM 1587 C C . GLU A 1 192 ? -10.419 0.636 -11.810 1.00 92.81 192 GLU A C 1
ATOM 1589 O O . GLU A 1 192 ? -10.519 1.814 -12.163 1.00 92.81 192 GLU A O 1
ATOM 1594 N N . LYS A 1 193 ? -10.567 0.242 -10.540 1.00 95.19 193 LYS A N 1
ATOM 1595 C CA . LYS A 1 193 ? -10.866 1.125 -9.425 1.00 95.19 193 LYS A CA 1
ATOM 1596 C C . LYS A 1 193 ? -10.054 0.729 -8.199 1.00 95.19 193 LYS A C 1
ATOM 1598 O O . LYS A 1 193 ? -10.121 -0.412 -7.750 1.00 95.19 193 LYS A O 1
ATOM 1603 N N . TYR A 1 194 ? -9.319 1.686 -7.652 1.00 95.62 194 TYR A N 1
ATOM 1604 C CA . TYR A 1 194 ? -8.604 1.550 -6.394 1.00 95.62 194 TYR A CA 1
ATOM 1605 C C . TYR A 1 194 ? -9.491 2.029 -5.252 1.00 95.62 194 TYR A C 1
ATOM 1607 O O . TYR A 1 194 ? -9.836 3.210 -5.164 1.00 95.62 194 TYR A O 1
ATOM 1615 N N . GLU A 1 195 ? -9.843 1.112 -4.359 1.00 97.25 195 GLU A N 1
ATOM 1616 C CA . GLU A 1 195 ? -10.495 1.456 -3.102 1.00 97.25 195 GLU A CA 1
ATOM 1617 C C . GLU A 1 195 ? -9.444 1.614 -1.999 1.00 97.25 195 GLU A C 1
ATOM 1619 O O . GLU A 1 195 ? -8.851 0.641 -1.538 1.00 97.25 195 GLU A O 1
ATOM 1624 N N . ILE A 1 196 ? -9.206 2.855 -1.579 1.00 97.94 196 ILE A N 1
ATOM 1625 C CA . ILE A 1 196 ? -8.281 3.212 -0.507 1.00 97.94 196 ILE A CA 1
ATOM 1626 C C . ILE A 1 196 ? -9.051 3.200 0.816 1.00 97.94 196 ILE A C 1
ATOM 1628 O O . ILE A 1 196 ? -9.814 4.120 1.128 1.00 97.94 196 ILE A O 1
ATOM 1632 N N . VAL A 1 197 ? -8.849 2.140 1.590 1.00 98.00 197 VAL A N 1
ATOM 1633 C CA . VAL A 1 197 ? -9.463 1.918 2.898 1.00 98.00 197 VAL A CA 1
ATOM 1634 C C . VAL A 1 197 ? -8.502 2.377 3.990 1.00 98.00 197 VAL A C 1
ATOM 1636 O O . VAL A 1 197 ? -7.395 1.862 4.124 1.00 98.00 197 VAL A O 1
ATOM 1639 N N . LEU A 1 198 ? -8.920 3.349 4.792 1.00 97.94 198 LEU A N 1
ATOM 1640 C CA . LEU A 1 198 ? -8.129 3.838 5.918 1.00 97.94 198 LEU A CA 1
ATOM 1641 C C . LEU A 1 198 ? -8.336 2.925 7.132 1.00 97.94 198 LEU A C 1
ATOM 1643 O O . LEU A 1 198 ? -9.484 2.717 7.524 1.00 97.94 198 LEU A O 1
ATOM 1647 N N . THR A 1 199 ? -7.258 2.419 7.738 1.00 97.50 199 THR A N 1
ATOM 1648 C CA . THR A 1 199 ? -7.320 1.438 8.840 1.00 97.50 199 THR A CA 1
ATOM 1649 C C . THR A 1 199 ? -6.706 1.958 10.139 1.00 97.50 199 THR A C 1
ATOM 1651 O O . THR A 1 199 ? -5.813 2.807 10.124 1.00 97.50 199 THR A O 1
ATOM 1654 N N . LEU A 1 200 ? -7.162 1.433 11.283 1.00 95.81 200 LEU A N 1
ATOM 1655 C CA . LEU A 1 200 ? -6.604 1.732 12.616 1.00 95.81 200 LEU A CA 1
ATOM 1656 C C . LEU A 1 200 ? -5.523 0.742 13.070 1.00 95.81 200 LEU A C 1
ATOM 1658 O O . LEU A 1 200 ? -4.861 0.976 14.084 1.00 95.81 200 LEU A O 1
ATOM 1662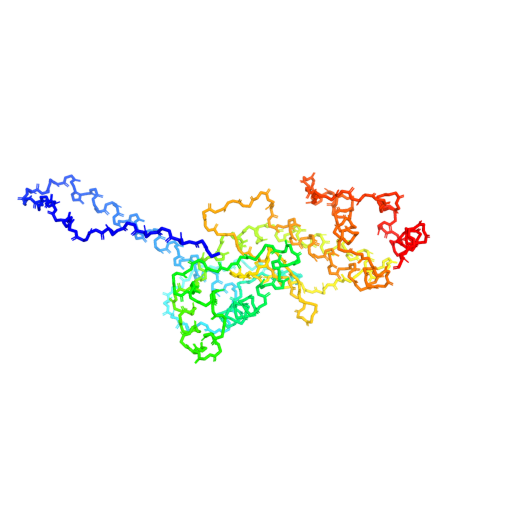 N N . SER A 1 201 ? -5.383 -0.379 12.362 1.00 95.25 201 SER A N 1
ATOM 1663 C CA . SER A 1 201 ? -4.485 -1.477 12.726 1.00 95.25 201 SER A CA 1
ATOM 1664 C C . SER A 1 201 ? -3.737 -2.001 11.499 1.00 95.25 201 SER A C 1
ATOM 1666 O O . SER A 1 201 ? -4.283 -2.003 10.392 1.00 95.25 201 SER A O 1
ATOM 1668 N N . GLY A 1 202 ? -2.515 -2.491 11.710 1.00 94.81 202 GLY A N 1
ATOM 1669 C CA . GLY A 1 202 ? -1.712 -3.167 10.689 1.00 94.81 202 GLY A CA 1
ATOM 1670 C C . GLY A 1 202 ? -0.364 -2.500 10.390 1.00 94.81 202 GLY A C 1
ATOM 1671 O O . GLY A 1 202 ? 0.105 -1.683 11.189 1.00 94.81 202 GLY A O 1
ATOM 1672 N N . PRO A 1 203 ? 0.289 -2.892 9.279 1.00 93.00 203 PRO A N 1
ATOM 1673 C CA . PRO A 1 203 ? 1.456 -2.189 8.740 1.00 93.00 203 PRO A CA 1
ATOM 1674 C C . PRO A 1 203 ? 1.056 -0.829 8.143 1.00 93.00 203 PRO A C 1
ATOM 1676 O O . PRO A 1 203 ? -0.133 -0.555 7.991 1.00 93.00 203 PRO A O 1
ATOM 1679 N N . ASP A 1 204 ? 2.041 -0.003 7.777 1.00 92.25 204 ASP A N 1
ATOM 1680 C CA . ASP A 1 204 ? 1.819 1.360 7.266 1.00 92.25 204 ASP A CA 1
ATOM 1681 C C . ASP A 1 204 ? 0.906 1.411 6.030 1.00 92.25 204 ASP A C 1
ATOM 1683 O O . ASP A 1 204 ? 0.026 2.273 5.945 1.00 92.25 204 ASP A O 1
ATOM 1687 N N . ALA A 1 205 ? 1.078 0.469 5.105 1.00 94.75 205 ALA A N 1
ATOM 1688 C CA . ALA A 1 205 ? 0.139 0.201 4.029 1.00 94.75 205 ALA A CA 1
ATOM 1689 C C . ALA A 1 205 ? 0.205 -1.278 3.612 1.00 94.75 205 ALA A C 1
ATOM 1691 O O . ALA A 1 205 ? 1.125 -2.005 3.992 1.00 94.75 205 ALA A O 1
ATOM 1692 N N . ARG A 1 206 ? -0.830 -1.746 2.911 1.00 94.69 206 ARG A N 1
ATOM 1693 C CA . ARG A 1 206 ? -0.909 -3.079 2.293 1.00 94.69 206 ARG A CA 1
ATOM 1694 C C . ARG A 1 206 ? -1.974 -3.089 1.200 1.00 94.69 206 ARG A C 1
ATOM 1696 O O . ARG A 1 206 ? -2.778 -2.166 1.111 1.00 94.69 206 ARG A O 1
ATOM 1703 N N . TYR A 1 207 ? -2.074 -4.177 0.445 1.00 95.38 207 TYR A N 1
ATOM 1704 C CA . TYR A 1 207 ? -3.122 -4.365 -0.560 1.00 95.38 207 TYR A CA 1
ATOM 1705 C C . TYR A 1 207 ? -3.867 -5.695 -0.406 1.00 95.38 207 TYR A C 1
ATOM 1707 O O . TYR A 1 207 ? -3.349 -6.677 0.129 1.00 95.38 207 TYR A O 1
ATOM 1715 N N . ASN A 1 208 ? -5.105 -5.728 -0.898 1.00 93.94 208 ASN A N 1
ATOM 1716 C CA . ASN A 1 208 ? -5.922 -6.927 -1.045 1.00 93.94 208 ASN A CA 1
ATOM 1717 C C . ASN A 1 208 ? -6.324 -7.075 -2.516 1.00 93.94 208 ASN A C 1
ATOM 1719 O O . ASN A 1 208 ? -7.227 -6.386 -2.992 1.00 93.94 208 ASN A O 1
ATOM 1723 N N . LEU A 1 209 ? -5.659 -8.001 -3.215 1.00 90.88 209 LEU A N 1
ATOM 1724 C CA . LEU A 1 209 ? -5.887 -8.265 -4.640 1.00 90.88 209 LEU A CA 1
ATOM 1725 C C . LEU A 1 209 ? -7.308 -8.763 -4.935 1.00 90.88 209 LEU A C 1
ATOM 1727 O O . LEU A 1 209 ? -7.855 -8.439 -5.976 1.00 90.88 209 LEU A O 1
ATOM 1731 N N . THR A 1 210 ? -7.929 -9.527 -4.032 1.00 91.06 210 THR A N 1
ATOM 1732 C CA . THR A 1 210 ? -9.279 -10.075 -4.252 1.00 91.06 210 THR A CA 1
ATOM 1733 C C . THR A 1 210 ? -10.353 -8.993 -4.196 1.00 91.06 210 THR A C 1
ATOM 1735 O O . THR A 1 210 ? -11.373 -9.100 -4.870 1.00 91.06 210 THR A O 1
ATOM 1738 N N . LYS A 1 211 ? -10.143 -7.962 -3.372 1.00 92.38 211 LYS A N 1
ATOM 1739 C CA . LYS A 1 211 ? -11.100 -6.864 -3.183 1.00 92.38 211 LYS A CA 1
ATOM 1740 C C . LYS A 1 211 ? -10.735 -5.594 -3.952 1.00 92.38 211 LYS A C 1
ATOM 1742 O O . LYS A 1 211 ? -11.457 -4.614 -3.836 1.00 92.38 211 LYS A O 1
ATOM 1747 N N . ASN A 1 212 ? -9.628 -5.591 -4.695 1.00 93.50 212 ASN A N 1
ATOM 1748 C CA . ASN A 1 212 ? -9.068 -4.395 -5.332 1.00 93.50 212 ASN A CA 1
ATOM 1749 C C . ASN A 1 212 ? -8.846 -3.226 -4.345 1.00 93.50 212 ASN A C 1
ATOM 1751 O O . ASN A 1 212 ? -9.073 -2.056 -4.661 1.00 93.50 212 ASN A O 1
ATOM 1755 N N . GLN A 1 213 ? -8.417 -3.553 -3.122 1.00 96.38 213 GLN A N 1
ATOM 1756 C CA . GLN A 1 213 ? -8.271 -2.587 -2.031 1.00 96.38 213 GLN A CA 1
ATOM 1757 C C . GLN A 1 213 ? -6.808 -2.271 -1.736 1.00 96.38 213 GLN A C 1
ATOM 1759 O O . GLN A 1 213 ? -5.961 -3.163 -1.685 1.00 96.38 213 GLN A O 1
ATOM 1764 N N . LEU A 1 214 ? -6.553 -1.001 -1.445 1.00 97.44 214 LEU A N 1
ATOM 1765 C CA . LEU A 1 214 ? -5.352 -0.495 -0.796 1.00 97.44 214 LEU A CA 1
ATOM 1766 C C . LEU A 1 214 ? -5.723 -0.114 0.631 1.00 97.44 214 LEU A C 1
ATOM 1768 O O . LEU A 1 214 ? -6.610 0.702 0.844 1.00 97.44 214 LEU A O 1
ATOM 1772 N N . LEU A 1 215 ? -5.069 -0.710 1.616 1.00 97.88 215 LEU A N 1
ATOM 1773 C CA . LEU A 1 215 ? -5.327 -0.448 3.023 1.00 97.88 215 LEU A CA 1
ATOM 1774 C C . LEU A 1 215 ? -4.197 0.421 3.561 1.00 97.88 215 LEU A C 1
ATOM 1776 O O . LEU A 1 215 ? -3.042 0.003 3.557 1.00 97.88 215 LEU A O 1
ATOM 1780 N N . TYR A 1 216 ? -4.533 1.625 4.011 1.00 97.44 216 TYR A N 1
ATOM 1781 C CA . TYR A 1 216 ? -3.580 2.624 4.483 1.00 97.44 216 TYR A CA 1
ATOM 1782 C C . TYR A 1 216 ? -3.801 2.890 5.972 1.00 97.44 216 TYR A C 1
ATOM 1784 O O . TYR A 1 216 ? -4.884 3.309 6.387 1.00 97.44 216 TYR A O 1
ATOM 1792 N N . LEU A 1 217 ? -2.768 2.674 6.784 1.00 96.38 217 LEU A N 1
ATOM 1793 C CA . LEU A 1 217 ? -2.835 2.910 8.221 1.00 96.38 217 LEU A CA 1
ATOM 1794 C C . LEU A 1 217 ? -2.855 4.413 8.507 1.00 96.38 217 LEU A C 1
ATOM 1796 O O . LEU A 1 217 ? -1.926 5.147 8.139 1.00 96.38 217 LEU A O 1
ATOM 1800 N N . VAL A 1 218 ? -3.888 4.866 9.219 1.00 94.56 218 VAL A N 1
ATOM 1801 C CA . VAL A 1 218 ? -4.002 6.275 9.607 1.00 94.56 218 VAL A CA 1
ATOM 1802 C C . VAL A 1 218 ? -2.872 6.691 10.533 1.00 94.56 218 VAL A C 1
ATOM 1804 O O . VAL A 1 218 ? -2.398 5.933 11.382 1.00 94.56 218 VAL A O 1
ATOM 1807 N N . THR A 1 219 ? -2.455 7.940 10.395 1.00 87.62 219 THR A N 1
ATOM 1808 C CA . THR A 1 219 ? -1.423 8.512 11.243 1.00 87.62 219 THR A CA 1
ATOM 1809 C C . THR A 1 219 ? -2.020 8.848 12.612 1.00 87.62 219 THR A C 1
ATOM 1811 O O . THR A 1 219 ? -2.947 9.663 12.680 1.00 87.62 219 THR A O 1
ATOM 1814 N N . PRO A 1 220 ? -1.483 8.317 13.729 1.00 82.06 220 PRO A N 1
ATOM 1815 C CA . PRO A 1 220 ? -1.920 8.726 15.062 1.00 82.06 220 PRO A CA 1
ATOM 1816 C C . PRO A 1 220 ? -1.846 10.249 15.234 1.00 82.06 220 PRO A C 1
ATOM 1818 O O . PRO A 1 220 ? -0.951 10.894 14.684 1.00 82.06 220 PRO A O 1
ATOM 1821 N N . LYS A 1 221 ? -2.779 10.835 15.997 1.00 75.56 221 LYS A N 1
ATOM 1822 C CA . LYS A 1 221 ? -2.940 12.301 16.117 1.00 75.56 221 LYS A CA 1
ATOM 1823 C C . LYS A 1 221 ? -1.636 13.032 16.459 1.00 75.56 221 LYS A C 1
ATOM 1825 O O . LYS A 1 221 ? -1.378 14.090 15.888 1.00 75.56 221 LYS A O 1
ATOM 1830 N N . ASP A 1 222 ? -0.805 12.425 17.301 1.00 72.62 222 ASP A N 1
ATOM 1831 C CA . ASP A 1 222 ? 0.429 13.025 17.820 1.00 72.62 222 ASP A CA 1
ATOM 1832 C C . ASP A 1 222 ? 1.675 12.703 16.981 1.00 72.62 222 ASP A C 1
ATOM 1834 O O . ASP A 1 222 ? 2.776 13.155 17.292 1.00 72.62 222 ASP A O 1
ATOM 1838 N N . LEU A 1 223 ? 1.521 11.934 15.900 1.00 75.25 223 LEU A N 1
ATOM 1839 C CA . LEU A 1 223 ? 2.614 11.580 15.005 1.00 75.25 223 LEU A CA 1
ATOM 1840 C C . LEU A 1 223 ? 2.512 12.349 13.687 1.00 75.25 223 LEU A C 1
ATOM 1842 O O . LEU A 1 223 ? 1.444 12.544 13.094 1.00 75.25 223 LEU A O 1
ATOM 1846 N N . LYS A 1 224 ? 3.670 12.793 13.206 1.00 77.75 224 LYS A N 1
ATOM 1847 C CA . LYS A 1 224 ? 3.842 13.262 11.833 1.00 77.75 224 LYS A CA 1
ATOM 1848 C C . LYS A 1 224 ? 4.553 12.161 11.062 1.00 77.75 224 LYS A C 1
ATOM 1850 O O . LYS A 1 224 ? 5.629 11.734 11.476 1.00 77.75 224 LYS A O 1
ATOM 1855 N N . LYS A 1 225 ? 3.953 11.705 9.961 1.00 80.50 225 LYS A N 1
ATOM 1856 C CA . LYS A 1 225 ? 4.673 10.882 8.990 1.00 80.50 225 LYS A CA 1
ATOM 1857 C C . LYS A 1 225 ? 5.716 11.757 8.299 1.00 80.50 225 LYS A C 1
ATOM 1859 O O . LYS A 1 225 ? 5.504 12.949 8.082 1.00 80.50 225 LYS A O 1
ATOM 1864 N N . THR A 1 226 ? 6.864 11.162 8.014 1.00 82.12 226 THR A N 1
ATOM 1865 C CA . THR A 1 226 ? 7.960 11.796 7.272 1.00 82.12 226 THR A CA 1
ATOM 1866 C C . THR A 1 226 ? 7.769 11.700 5.760 1.00 82.12 226 THR A C 1
ATOM 1868 O O . THR A 1 226 ? 8.462 12.399 5.028 1.00 82.12 226 THR A O 1
ATOM 1871 N N . VAL A 1 227 ? 6.851 10.838 5.320 1.00 87.75 227 VAL A N 1
ATOM 1872 C CA . VAL A 1 227 ? 6.491 10.563 3.928 1.00 87.75 227 VAL A CA 1
ATOM 1873 C C . VAL A 1 227 ? 5.033 10.967 3.729 1.00 87.75 227 VAL A C 1
ATOM 1875 O O . VAL A 1 227 ? 4.206 10.749 4.621 1.00 87.75 227 VAL A O 1
ATOM 1878 N N . HIS A 1 228 ? 4.726 11.578 2.587 1.00 91.38 228 HIS A N 1
ATOM 1879 C CA . HIS A 1 228 ? 3.362 11.968 2.249 1.00 91.38 228 HIS A CA 1
ATOM 1880 C C . HIS A 1 228 ? 2.487 10.747 1.948 1.00 91.38 228 HIS A C 1
ATOM 1882 O O . HIS A 1 228 ? 2.952 9.775 1.352 1.00 91.38 228 HIS A O 1
ATOM 1888 N N . CYS A 1 229 ? 1.198 10.809 2.296 1.00 93.44 229 CYS A N 1
ATOM 1889 C CA . CYS A 1 229 ? 0.300 9.660 2.145 1.00 93.44 229 CYS A CA 1
ATOM 1890 C C . CYS A 1 229 ? 0.211 9.144 0.699 1.00 93.44 229 CYS A C 1
ATOM 1892 O O . CYS A 1 229 ? 0.159 7.936 0.474 1.00 93.44 229 CYS A O 1
ATOM 1894 N N . TYR A 1 230 ? 0.216 10.051 -0.283 1.00 95.12 230 TYR A N 1
ATOM 1895 C CA . TYR A 1 230 ? 0.080 9.699 -1.694 1.00 95.12 230 TYR A CA 1
ATOM 1896 C C . TYR A 1 230 ? 1.304 8.950 -2.231 1.00 95.12 230 TYR A C 1
ATOM 1898 O O . TYR A 1 230 ? 1.139 8.082 -3.080 1.00 95.12 230 TYR A O 1
ATOM 1906 N N . GLU A 1 231 ? 2.508 9.228 -1.714 1.00 96.88 231 GLU A N 1
ATOM 1907 C CA . GLU A 1 231 ? 3.726 8.502 -2.097 1.00 96.88 231 GLU A CA 1
ATOM 1908 C C . GLU A 1 231 ? 3.628 7.040 -1.657 1.00 96.88 231 GLU A C 1
ATOM 1910 O O . GLU A 1 231 ? 3.864 6.139 -2.457 1.00 96.88 231 GLU A O 1
ATOM 1915 N N . THR A 1 232 ? 3.190 6.798 -0.415 1.00 96.25 232 THR A N 1
ATOM 1916 C CA . THR A 1 232 ? 2.945 5.442 0.096 1.00 96.25 232 THR A CA 1
ATOM 1917 C C . THR A 1 232 ? 1.869 4.723 -0.717 1.00 96.25 232 THR A C 1
ATOM 1919 O O . THR A 1 232 ? 2.041 3.567 -1.078 1.00 96.25 232 THR A O 1
ATOM 1922 N N . ILE A 1 233 ? 0.767 5.399 -1.048 1.00 97.62 233 ILE A N 1
ATOM 1923 C CA . ILE A 1 233 ? -0.314 4.798 -1.845 1.00 97.62 233 ILE A CA 1
ATOM 1924 C C . ILE A 1 233 ? 0.185 4.420 -3.245 1.00 97.62 233 ILE A C 1
ATOM 1926 O O . ILE A 1 233 ? -0.099 3.321 -3.711 1.00 97.62 233 ILE A O 1
ATOM 1930 N N . ILE A 1 234 ? 0.948 5.296 -3.903 1.00 98.44 234 ILE A N 1
ATOM 1931 C CA . ILE A 1 234 ? 1.508 5.022 -5.233 1.00 98.44 234 ILE A CA 1
ATOM 1932 C C . ILE A 1 234 ? 2.528 3.879 -5.179 1.00 98.44 234 ILE A C 1
ATOM 1934 O O . ILE A 1 234 ? 2.506 3.018 -6.054 1.00 98.44 234 ILE A O 1
ATOM 1938 N N . HIS A 1 235 ? 3.361 3.816 -4.139 1.00 98.06 235 HIS A N 1
ATOM 1939 C CA . HIS A 1 235 ? 4.276 2.696 -3.908 1.00 98.06 235 HIS A CA 1
ATOM 1940 C C . HIS A 1 235 ? 3.525 1.355 -3.852 1.00 98.06 235 HIS A C 1
ATOM 1942 O O . HIS A 1 235 ? 3.879 0.404 -4.549 1.00 98.06 235 HIS A O 1
ATOM 1948 N N . GLU A 1 236 ? 2.412 1.293 -3.120 1.00 97.88 236 GLU A N 1
ATOM 1949 C CA . GLU A 1 236 ? 1.574 0.090 -3.073 1.00 97.88 236 GLU A CA 1
ATOM 1950 C C . GLU A 1 236 ? 0.855 -0.207 -4.402 1.00 97.88 236 GLU A C 1
ATOM 1952 O O . GLU A 1 236 ? 0.687 -1.372 -4.769 1.00 97.88 236 GLU A O 1
ATOM 1957 N N . MET A 1 237 ? 0.453 0.816 -5.169 1.00 98.44 237 MET A N 1
ATOM 1958 C CA . MET A 1 237 ? -0.069 0.619 -6.532 1.00 98.44 237 MET A CA 1
ATOM 1959 C C . MET A 1 237 ? 0.973 -0.049 -7.437 1.00 98.44 237 MET A C 1
ATOM 1961 O O . MET A 1 237 ? 0.618 -0.904 -8.250 1.00 98.44 237 MET A O 1
ATOM 1965 N N . VAL A 1 238 ? 2.250 0.309 -7.280 1.00 98.56 238 VAL A N 1
ATOM 1966 C CA . VAL A 1 238 ? 3.360 -0.320 -8.002 1.00 98.56 238 VAL A CA 1
ATOM 1967 C C . VAL A 1 238 ? 3.571 -1.761 -7.547 1.00 98.56 238 VAL A C 1
ATOM 1969 O O . VAL A 1 238 ? 3.661 -2.638 -8.408 1.00 98.56 238 VAL A O 1
ATOM 1972 N N . HIS A 1 239 ? 3.548 -2.037 -6.236 1.00 98.06 239 HIS A N 1
ATOM 1973 C CA . HIS A 1 239 ? 3.588 -3.410 -5.709 1.00 98.06 239 HIS A CA 1
ATOM 1974 C C . HIS A 1 239 ? 2.522 -4.302 -6.341 1.00 98.06 239 HIS A C 1
ATOM 1976 O O . HIS A 1 239 ? 2.844 -5.391 -6.814 1.00 98.06 239 HIS A O 1
ATOM 1982 N N . ILE A 1 240 ? 1.270 -3.833 -6.404 1.00 97.81 240 ILE A N 1
ATOM 1983 C CA . ILE A 1 240 ? 0.159 -4.565 -7.035 1.00 97.81 240 ILE A CA 1
ATOM 1984 C C . ILE A 1 240 ? 0.489 -4.934 -8.483 1.00 97.81 240 ILE A C 1
ATOM 1986 O O . ILE A 1 240 ? 0.201 -6.056 -8.910 1.00 97.81 240 ILE A O 1
ATOM 1990 N N . GLY A 1 241 ? 1.066 -3.997 -9.234 1.00 97.81 241 GLY A N 1
ATOM 1991 C CA . GLY A 1 241 ? 1.278 -4.179 -10.660 1.00 97.81 241 GLY A CA 1
ATOM 1992 C C . GLY A 1 241 ? 2.430 -5.090 -11.037 1.00 97.81 241 GLY A C 1
ATOM 1993 O O . GLY A 1 241 ? 2.344 -5.773 -12.059 1.00 97.81 241 GLY A O 1
ATOM 1994 N N . VAL A 1 242 ? 3.465 -5.169 -10.197 1.00 98.12 242 VAL A N 1
ATOM 1995 C CA . VAL A 1 242 ? 4.614 -6.060 -10.422 1.00 98.12 242 VAL A CA 1
ATOM 1996 C C . VAL A 1 242 ? 4.458 -7.437 -9.766 1.00 98.12 242 VAL A C 1
ATOM 1998 O O . VAL A 1 242 ? 5.192 -8.357 -10.123 1.00 98.12 242 VAL A O 1
ATOM 2001 N N . ASP A 1 243 ? 3.519 -7.620 -8.827 1.00 96.19 243 ASP A N 1
ATOM 2002 C CA . ASP A 1 243 ? 3.471 -8.814 -7.964 1.00 96.19 243 ASP A CA 1
ATOM 2003 C C . ASP A 1 243 ? 3.396 -10.133 -8.751 1.00 96.19 243 ASP A C 1
ATOM 2005 O O . ASP A 1 243 ? 4.216 -11.024 -8.554 1.00 96.19 243 ASP A O 1
ATOM 2009 N N . GLN A 1 244 ? 2.429 -10.285 -9.657 1.00 93.50 244 GLN A N 1
ATOM 2010 C CA . GLN A 1 244 ? 2.230 -11.562 -10.352 1.00 93.50 244 GLN A CA 1
ATOM 2011 C C . GLN A 1 244 ? 3.247 -11.782 -11.478 1.00 93.50 244 GLN A C 1
ATOM 2013 O O . GLN A 1 244 ? 3.945 -12.795 -11.486 1.00 93.50 244 GLN A O 1
ATOM 2018 N N . MET A 1 245 ? 3.341 -10.821 -12.399 1.00 94.56 245 MET A N 1
ATOM 2019 C CA . MET A 1 245 ? 4.110 -10.947 -13.644 1.00 94.56 245 MET A CA 1
ATOM 2020 C C . MET A 1 245 ? 5.622 -10.820 -13.462 1.00 94.56 245 MET A C 1
ATOM 2022 O O . MET A 1 245 ? 6.379 -11.274 -14.312 1.00 94.56 245 MET A O 1
ATOM 2026 N N . ILE A 1 246 ? 6.073 -10.184 -12.378 1.00 97.31 246 ILE A N 1
ATOM 2027 C CA . ILE A 1 246 ? 7.498 -9.976 -12.129 1.00 97.31 246 ILE A CA 1
ATOM 2028 C C . ILE A 1 246 ? 7.924 -10.703 -10.861 1.00 97.31 246 ILE A C 1
ATOM 2030 O O . ILE A 1 246 ? 8.704 -11.647 -10.923 1.00 97.31 246 ILE A O 1
ATOM 2034 N N . VAL A 1 247 ? 7.395 -10.294 -9.706 1.00 96.88 247 VAL A N 1
ATOM 2035 C CA . VAL A 1 247 ? 7.885 -10.776 -8.407 1.00 96.88 247 VAL A CA 1
ATOM 2036 C C . VAL A 1 247 ? 7.687 -12.282 -8.276 1.00 96.88 247 VAL A C 1
ATOM 2038 O O . VAL A 1 247 ? 8.642 -12.987 -7.973 1.00 96.88 247 VAL A O 1
ATOM 2041 N N . ARG A 1 248 ? 6.475 -12.796 -8.520 1.00 96.12 248 ARG A N 1
ATOM 2042 C CA . ARG A 1 248 ? 6.191 -14.235 -8.407 1.00 96.12 248 ARG A CA 1
ATOM 2043 C C . ARG A 1 248 ? 6.789 -15.028 -9.558 1.00 96.12 248 ARG A C 1
ATOM 2045 O O . ARG A 1 248 ? 7.414 -16.050 -9.301 1.00 96.12 248 ARG A O 1
ATOM 2052 N N . GLN A 1 249 ? 6.621 -14.559 -10.797 1.00 96.75 249 GLN A N 1
ATOM 2053 C CA . GLN A 1 249 ? 7.153 -15.233 -11.986 1.00 96.75 249 GLN A CA 1
ATOM 2054 C C . GLN A 1 249 ? 8.662 -15.453 -11.884 1.00 96.75 249 GLN A C 1
ATOM 2056 O O . GLN A 1 249 ? 9.149 -16.552 -12.138 1.00 96.75 249 GLN A O 1
ATOM 2061 N N . TYR A 1 250 ? 9.391 -14.418 -11.476 1.00 96.81 250 TYR A N 1
ATOM 2062 C CA . TYR A 1 250 ? 10.830 -14.483 -11.320 1.00 96.81 250 TYR A CA 1
ATOM 2063 C C . TYR A 1 250 ? 11.246 -14.732 -9.882 1.00 96.81 250 TYR A C 1
ATOM 2065 O O . TYR A 1 250 ? 12.421 -14.566 -9.638 1.00 96.81 250 TYR A O 1
ATOM 2073 N N . ASN A 1 251 ? 10.363 -15.108 -8.947 1.00 96.19 251 ASN A N 1
ATOM 2074 C CA . ASN A 1 251 ? 10.636 -15.388 -7.522 1.00 96.19 251 ASN A CA 1
ATOM 2075 C C . ASN A 1 251 ? 11.557 -14.366 -6.803 1.00 96.19 251 ASN A C 1
ATOM 2077 O O . ASN A 1 251 ? 12.456 -14.749 -6.055 1.00 96.19 251 ASN A O 1
ATOM 2081 N N . LEU A 1 252 ? 11.367 -13.063 -7.050 1.00 95.62 252 LEU A N 1
ATOM 2082 C CA . LEU A 1 252 ? 12.159 -11.999 -6.415 1.00 95.62 252 LEU A CA 1
ATOM 2083 C C . LEU A 1 252 ? 12.024 -12.052 -4.887 1.00 95.62 252 LEU A C 1
ATOM 2085 O O . LEU A 1 252 ? 10.917 -12.180 -4.356 1.00 95.62 252 LEU A O 1
ATOM 2089 N N . ASN A 1 253 ? 13.142 -11.914 -4.174 1.00 93.25 253 ASN A N 1
ATOM 2090 C CA . ASN A 1 253 ? 13.104 -11.825 -2.714 1.00 93.25 253 ASN A CA 1
ATOM 2091 C C . ASN A 1 253 ? 12.556 -10.458 -2.251 1.00 93.25 253 ASN A C 1
ATOM 2093 O O . ASN A 1 253 ? 12.367 -9.540 -3.049 1.00 93.25 253 ASN A O 1
ATOM 2097 N N . TYR A 1 254 ? 12.305 -10.312 -0.945 1.00 91.12 254 TYR A N 1
ATOM 2098 C CA . TYR A 1 254 ? 11.754 -9.075 -0.376 1.00 91.12 254 TYR A CA 1
ATOM 2099 C C . TYR A 1 254 ? 12.580 -7.832 -0.746 1.00 91.12 254 TYR A C 1
ATOM 2101 O O . TYR A 1 254 ? 12.023 -6.825 -1.165 1.00 91.12 254 TYR A O 1
ATOM 2109 N N . VAL A 1 255 ? 13.909 -7.916 -0.653 1.00 93.06 255 VAL A N 1
ATOM 2110 C CA . VAL A 1 255 ? 14.805 -6.781 -0.914 1.00 93.06 255 VAL A CA 1
ATOM 2111 C C . VAL A 1 255 ? 14.783 -6.383 -2.392 1.00 93.06 255 VAL A C 1
ATOM 2113 O O . VAL A 1 255 ? 14.685 -5.200 -2.707 1.00 93.06 255 VAL A O 1
ATOM 2116 N N . GLU A 1 256 ? 14.823 -7.362 -3.297 1.00 96.00 256 GLU A N 1
ATOM 2117 C CA . GLU A 1 256 ? 14.726 -7.146 -4.747 1.00 96.00 256 GLU A CA 1
ATOM 2118 C C . GLU A 1 256 ? 13.378 -6.539 -5.143 1.00 96.00 256 GLU A C 1
ATOM 2120 O O . GLU A 1 256 ? 13.332 -5.610 -5.948 1.00 96.00 256 GLU A O 1
ATOM 2125 N N . LYS A 1 257 ? 12.284 -7.034 -4.550 1.00 96.44 257 LYS A N 1
ATOM 2126 C CA . LYS A 1 257 ? 10.930 -6.515 -4.763 1.00 96.44 257 LYS A CA 1
ATOM 2127 C C . LYS A 1 257 ? 10.828 -5.045 -4.358 1.00 96.44 257 LYS A C 1
ATOM 2129 O O . LYS A 1 257 ? 10.423 -4.228 -5.181 1.00 96.44 257 LYS A O 1
ATOM 2134 N N . GLU A 1 258 ? 11.186 -4.706 -3.120 1.00 95.88 258 GLU A N 1
ATOM 2135 C CA . GLU A 1 258 ? 11.104 -3.321 -2.638 1.00 95.88 258 GLU A CA 1
ATOM 2136 C C . GLU A 1 258 ? 12.004 -2.396 -3.471 1.00 95.88 258 GLU A C 1
ATOM 2138 O O . GLU A 1 258 ? 11.585 -1.301 -3.845 1.00 95.88 258 GLU A O 1
ATOM 2143 N N . ARG A 1 259 ? 13.204 -2.863 -3.858 1.00 97.25 259 ARG A N 1
ATOM 2144 C CA . ARG A 1 259 ? 14.116 -2.084 -4.706 1.00 97.25 259 ARG A CA 1
ATOM 2145 C C . ARG A 1 259 ? 13.532 -1.828 -6.092 1.00 97.25 259 ARG A C 1
ATOM 2147 O O . ARG A 1 259 ? 13.606 -0.703 -6.579 1.00 97.25 259 ARG A O 1
ATOM 2154 N N . LEU A 1 260 ? 12.926 -2.839 -6.714 1.00 98.25 260 LEU A N 1
ATOM 2155 C CA . LEU A 1 260 ? 12.256 -2.693 -8.005 1.00 98.25 260 LEU A CA 1
ATOM 2156 C C . LEU A 1 260 ? 11.128 -1.657 -7.941 1.00 98.25 260 LEU A C 1
ATOM 2158 O O . LEU A 1 260 ? 11.021 -0.797 -8.816 1.00 98.25 260 LEU A O 1
ATOM 2162 N N . VAL A 1 261 ? 10.296 -1.727 -6.900 1.00 98.06 261 VAL A N 1
ATOM 2163 C CA . VAL A 1 261 ? 9.206 -0.768 -6.693 1.00 98.06 261 VAL A CA 1
ATOM 2164 C C . VAL A 1 261 ? 9.748 0.648 -6.504 1.00 98.06 261 VAL A C 1
ATOM 2166 O O . VAL A 1 261 ? 9.262 1.577 -7.153 1.00 98.06 261 VAL A O 1
ATOM 2169 N N . ASP A 1 262 ? 10.797 0.811 -5.696 1.00 98.12 262 ASP A N 1
ATOM 2170 C CA . ASP A 1 262 ? 11.479 2.092 -5.508 1.00 98.12 262 ASP A CA 1
ATOM 2171 C C . ASP A 1 262 ? 12.007 2.674 -6.826 1.00 98.12 262 ASP A C 1
ATOM 2173 O O . ASP A 1 262 ? 11.837 3.870 -7.075 1.00 98.12 262 ASP A O 1
ATOM 2177 N N . LEU A 1 263 ? 12.595 1.847 -7.696 1.00 98.38 263 LEU A N 1
ATOM 2178 C CA . LEU A 1 263 ? 13.101 2.280 -9.002 1.00 98.38 263 LEU A CA 1
ATOM 2179 C C . LEU A 1 263 ? 11.971 2.741 -9.930 1.00 98.38 263 LEU A C 1
ATOM 2181 O O . LEU A 1 263 ? 12.100 3.788 -10.564 1.00 98.38 263 LEU A O 1
ATOM 2185 N N . ILE A 1 264 ? 10.836 2.038 -9.972 1.00 98.56 264 ILE A N 1
ATOM 2186 C CA . ILE A 1 264 ? 9.670 2.471 -10.763 1.00 98.56 264 ILE A CA 1
ATOM 2187 C C . ILE A 1 264 ? 9.137 3.814 -10.245 1.00 98.56 264 ILE A C 1
ATOM 2189 O O . ILE A 1 264 ? 8.912 4.737 -11.035 1.00 98.56 264 ILE A O 1
ATOM 2193 N N . CYS A 1 265 ? 8.983 3.963 -8.927 1.00 98.56 265 CYS A N 1
ATOM 2194 C CA . CYS A 1 265 ? 8.549 5.217 -8.313 1.00 98.56 265 CYS A CA 1
ATOM 2195 C C . CYS A 1 265 ? 9.513 6.372 -8.624 1.00 98.56 265 CYS A C 1
ATOM 2197 O O . CYS A 1 265 ? 9.087 7.447 -9.050 1.00 98.56 265 CYS A O 1
ATOM 2199 N N . LYS A 1 266 ? 10.818 6.142 -8.461 1.00 97.94 266 LYS A N 1
ATOM 2200 C CA . LYS A 1 266 ? 11.860 7.161 -8.619 1.00 97.94 266 LYS A CA 1
ATOM 2201 C C . LYS A 1 266 ? 12.136 7.545 -10.068 1.00 97.94 266 LYS A C 1
ATOM 2203 O O . LYS A 1 266 ? 12.434 8.706 -10.322 1.00 97.94 266 LYS A O 1
ATOM 2208 N N . ILE A 1 267 ? 12.100 6.595 -11.001 1.00 98.25 267 ILE A N 1
ATOM 2209 C CA . ILE A 1 267 ? 12.496 6.820 -12.398 1.00 98.25 267 ILE A CA 1
ATOM 2210 C C . ILE A 1 267 ? 11.270 7.166 -13.240 1.00 98.25 267 ILE A C 1
ATOM 2212 O O . ILE A 1 267 ? 11.219 8.222 -13.868 1.00 98.25 267 ILE A O 1
ATOM 2216 N N . TYR A 1 268 ? 10.257 6.301 -13.230 1.00 98.56 268 TYR A N 1
ATOM 2217 C CA . TYR A 1 268 ? 9.110 6.423 -14.127 1.00 98.56 268 TYR A CA 1
ATOM 2218 C C . TYR A 1 268 ? 8.053 7.406 -13.607 1.00 98.56 268 TYR A C 1
ATOM 2220 O O . TYR A 1 268 ? 7.466 8.182 -14.370 1.00 98.56 268 TYR A O 1
ATOM 2228 N N . LEU A 1 269 ? 7.839 7.434 -12.289 1.00 98.50 269 LEU A N 1
ATOM 2229 C CA . LEU A 1 269 ? 6.872 8.328 -11.642 1.00 98.50 269 LEU A CA 1
ATOM 2230 C C . LEU A 1 269 ? 7.506 9.625 -11.100 1.00 98.50 269 LEU A C 1
ATOM 2232 O O . LEU A 1 269 ? 6.823 10.384 -10.414 1.00 98.50 269 LEU A O 1
ATOM 2236 N N . LYS A 1 270 ? 8.758 9.937 -11.474 1.00 97.75 270 LYS A N 1
ATOM 2237 C CA . LYS A 1 270 ? 9.546 11.094 -10.989 1.00 97.75 270 LYS A CA 1
ATOM 2238 C C . LYS A 1 270 ? 8.818 12.439 -11.031 1.00 97.75 270 LYS A C 1
ATOM 2240 O O . LYS A 1 270 ? 8.942 13.245 -10.120 1.00 97.75 270 LYS A O 1
ATOM 2245 N N . GLU A 1 271 ? 8.026 12.683 -12.072 1.00 97.56 271 GLU A N 1
ATOM 2246 C CA . GLU A 1 271 ? 7.278 13.938 -12.242 1.00 97.56 271 GLU A CA 1
ATOM 2247 C C . GLU A 1 271 ? 6.126 14.079 -11.237 1.00 97.56 271 GLU A C 1
ATOM 2249 O O . GLU A 1 271 ? 5.757 15.191 -10.866 1.00 97.56 271 GLU A O 1
ATOM 2254 N N . LEU A 1 272 ? 5.554 12.952 -10.803 1.00 97.44 272 LEU A N 1
ATOM 2255 C CA . LEU A 1 272 ? 4.496 12.897 -9.792 1.00 97.44 272 LEU A CA 1
ATOM 2256 C C . LEU A 1 272 ? 5.077 12.802 -8.376 1.00 97.44 272 LEU A C 1
ATOM 2258 O O . LEU A 1 272 ? 4.434 13.244 -7.427 1.00 97.44 272 LEU A O 1
ATOM 2262 N N . LEU A 1 273 ? 6.285 12.245 -8.245 1.00 97.06 273 LEU A N 1
ATOM 2263 C CA . LEU A 1 273 ? 6.987 12.000 -6.987 1.00 97.06 273 LEU A CA 1
ATOM 2264 C C . LEU A 1 273 ? 8.384 12.666 -6.980 1.00 97.06 273 LEU A C 1
ATOM 2266 O O . LEU A 1 273 ? 9.394 11.981 -6.810 1.00 97.06 273 LEU A O 1
ATOM 2270 N N . PRO A 1 274 ? 8.492 13.998 -7.146 1.00 94.31 274 PRO A N 1
ATOM 2271 C CA . PRO A 1 274 ? 9.784 14.665 -7.351 1.00 94.31 274 PRO A CA 1
ATOM 2272 C C . PRO A 1 274 ? 10.740 14.562 -6.156 1.00 94.31 274 PRO A C 1
ATOM 2274 O O . PRO A 1 274 ? 11.944 14.736 -6.315 1.00 94.31 274 PRO A O 1
ATOM 2277 N N . ASN A 1 275 ? 10.214 14.275 -4.962 1.00 93.56 275 ASN A N 1
ATOM 2278 C CA . ASN A 1 275 ? 10.983 14.131 -3.725 1.00 93.56 275 ASN A CA 1
ATOM 2279 C C . ASN A 1 275 ? 10.912 12.707 -3.152 1.00 93.56 275 ASN A C 1
ATOM 2281 O O . ASN A 1 275 ? 11.113 12.534 -1.947 1.00 93.56 275 ASN A O 1
ATOM 2285 N N . TYR A 1 276 ? 10.603 11.711 -3.993 1.00 95.94 276 TYR A N 1
ATOM 2286 C CA . TYR A 1 276 ? 10.465 10.322 -3.567 1.00 95.94 276 TYR A CA 1
ATOM 2287 C C . TYR A 1 276 ? 11.709 9.843 -2.817 1.00 95.94 276 TYR A C 1
ATOM 2289 O O . TYR A 1 276 ? 12.838 9.980 -3.297 1.00 95.94 276 TYR A O 1
ATOM 2297 N N . ARG A 1 277 ? 11.499 9.270 -1.630 1.00 92.62 277 ARG A N 1
ATOM 2298 C CA . ARG A 1 277 ? 12.573 8.724 -0.798 1.00 92.62 277 ARG A CA 1
ATOM 2299 C C . ARG A 1 277 ? 12.541 7.209 -0.858 1.00 92.62 277 ARG A C 1
ATOM 2301 O O . ARG A 1 277 ? 11.629 6.592 -0.322 1.00 92.62 277 ARG A O 1
ATOM 2308 N N . GLU A 1 278 ? 13.574 6.645 -1.465 1.00 90.75 278 GLU A N 1
ATOM 2309 C CA . GLU A 1 278 ? 13.801 5.203 -1.500 1.00 90.75 278 GLU A CA 1
ATOM 2310 C C . GLU A 1 278 ? 13.947 4.641 -0.080 1.00 90.75 278 GLU A C 1
ATOM 2312 O O . GLU A 1 278 ? 14.458 5.303 0.840 1.00 90.75 278 GLU A O 1
ATOM 2317 N N . GLN A 1 279 ? 13.527 3.393 0.095 1.00 87.25 279 GLN A N 1
ATOM 2318 C CA . GLN A 1 279 ? 13.821 2.643 1.300 1.00 87.25 279 GLN A CA 1
ATOM 2319 C C . GLN A 1 279 ? 15.336 2.409 1.401 1.00 87.25 279 GLN A C 1
ATOM 2321 O O . GLN A 1 279 ? 16.064 2.339 0.409 1.00 87.25 279 GLN A O 1
ATOM 2326 N N . LYS A 1 280 ? 15.847 2.286 2.631 1.00 87.88 280 LYS A N 1
ATOM 2327 C CA . LYS A 1 280 ? 17.273 2.012 2.867 1.00 87.88 280 LYS A CA 1
ATOM 2328 C C . LYS A 1 280 ? 17.590 0.549 2.555 1.00 87.88 280 LYS A C 1
ATOM 2330 O O . LYS A 1 280 ? 17.647 -0.280 3.460 1.00 87.88 280 LYS A O 1
ATOM 2335 N N . ILE A 1 281 ? 17.794 0.254 1.278 1.00 85.94 281 ILE A N 1
ATOM 2336 C CA . ILE A 1 281 ? 18.121 -1.074 0.761 1.00 85.94 281 ILE A CA 1
ATOM 2337 C C . ILE A 1 281 ? 19.613 -1.141 0.422 1.00 85.94 281 ILE A C 1
ATOM 2339 O O . ILE A 1 281 ? 20.140 -0.268 -0.258 1.00 85.94 281 ILE A O 1
ATOM 2343 N N . ILE A 1 282 ? 20.295 -2.177 0.920 1.00 83.81 282 ILE A N 1
ATOM 2344 C CA . ILE A 1 282 ? 21.745 -2.358 0.731 1.00 83.81 282 ILE A CA 1
ATOM 2345 C C . ILE A 1 282 ? 22.063 -3.002 -0.626 1.00 83.81 282 ILE A C 1
ATOM 2347 O O . ILE A 1 282 ? 23.054 -2.645 -1.252 1.00 83.81 282 ILE A O 1
ATOM 2351 N N . ASN A 1 283 ? 21.246 -3.957 -1.078 1.00 87.56 283 ASN A N 1
ATOM 2352 C CA . ASN A 1 283 ? 21.478 -4.663 -2.337 1.00 87.56 283 ASN A CA 1
ATOM 2353 C C . ASN A 1 283 ? 20.841 -3.900 -3.506 1.00 87.56 283 ASN A C 1
ATOM 2355 O O . ASN A 1 283 ? 19.617 -3.850 -3.619 1.00 87.56 283 ASN A O 1
ATOM 2359 N N . THR A 1 284 ? 21.680 -3.338 -4.376 1.00 92.56 284 THR A N 1
ATOM 2360 C CA . THR A 1 284 ? 21.274 -2.519 -5.527 1.00 92.56 284 THR A CA 1
ATOM 2361 C C . THR A 1 284 ? 21.646 -3.153 -6.871 1.00 92.56 284 THR A C 1
ATOM 2363 O O . THR A 1 284 ? 21.719 -2.452 -7.872 1.00 92.56 284 THR A O 1
ATOM 2366 N N . HIS A 1 285 ? 21.912 -4.465 -6.940 1.00 95.88 285 HIS A N 1
ATOM 2367 C CA . HIS A 1 285 ? 22.332 -5.108 -8.200 1.00 95.88 285 HIS A CA 1
ATOM 2368 C C . HIS A 1 285 ? 21.280 -5.006 -9.317 1.00 95.88 285 HIS A C 1
ATOM 2370 O O . HIS A 1 285 ? 21.625 -4.944 -10.494 1.00 95.88 285 HIS A O 1
ATOM 2376 N N . ILE A 1 286 ? 19.995 -4.953 -8.956 1.00 96.88 286 ILE A N 1
ATOM 2377 C CA . ILE A 1 286 ? 18.886 -4.796 -9.908 1.00 96.88 286 ILE A CA 1
ATOM 2378 C C . ILE A 1 286 ? 18.928 -3.448 -10.653 1.00 96.88 286 ILE A C 1
ATOM 2380 O O . ILE A 1 286 ? 18.428 -3.356 -11.773 1.00 96.88 286 ILE A O 1
ATOM 2384 N N . ASP A 1 287 ? 19.566 -2.424 -10.074 1.00 97.56 287 ASP A N 1
ATOM 2385 C CA . ASP A 1 287 ? 19.682 -1.084 -10.658 1.00 97.56 287 ASP A CA 1
ATOM 2386 C C . ASP A 1 287 ? 20.396 -1.105 -12.020 1.00 97.56 287 ASP A C 1
ATOM 2388 O O . ASP A 1 287 ? 20.083 -0.293 -12.884 1.00 97.56 287 ASP A O 1
ATOM 2392 N N . GLU A 1 288 ? 21.317 -2.052 -12.245 1.00 97.75 288 GLU A N 1
ATOM 2393 C CA . GLU A 1 288 ? 22.045 -2.199 -13.518 1.00 97.75 288 GLU A CA 1
ATOM 2394 C C . GLU A 1 288 ? 21.130 -2.562 -14.701 1.00 97.75 288 GLU A C 1
ATOM 2396 O O . GLU A 1 288 ? 21.517 -2.397 -15.858 1.00 97.75 288 GLU A O 1
ATOM 2401 N N . PHE A 1 289 ? 19.930 -3.078 -14.424 1.00 98.31 289 PHE A N 1
ATOM 2402 C CA . PHE A 1 289 ? 19.000 -3.608 -15.424 1.00 98.31 289 PHE A CA 1
ATOM 2403 C C . PHE A 1 289 ? 17.745 -2.748 -15.593 1.00 98.31 289 PHE A C 1
ATOM 2405 O O . PHE A 1 289 ? 17.017 -2.879 -16.582 1.00 98.31 289 PHE A O 1
ATOM 2412 N N . VAL A 1 290 ? 17.460 -1.892 -14.614 1.00 98.25 290 VAL A N 1
ATOM 2413 C CA . VAL A 1 290 ? 16.201 -1.159 -14.519 1.00 98.25 290 VAL A CA 1
ATOM 2414 C C . VAL A 1 290 ? 16.453 0.324 -14.762 1.00 98.25 290 VAL A C 1
ATOM 2416 O O . VAL A 1 290 ? 16.956 1.044 -13.903 1.00 98.25 290 VAL A O 1
ATOM 2419 N N . ASP A 1 291 ? 16.049 0.782 -15.942 1.00 98.12 291 ASP A N 1
ATOM 2420 C CA . ASP A 1 291 ? 16.082 2.174 -16.367 1.00 98.12 291 ASP A CA 1
ATOM 2421 C C . ASP A 1 291 ? 14.702 2.605 -16.895 1.00 98.12 291 ASP A C 1
ATOM 2423 O O . ASP A 1 291 ? 13.736 1.839 -16.897 1.00 98.12 291 ASP A O 1
ATOM 2427 N N . GLU A 1 292 ? 14.573 3.862 -17.323 1.00 97.94 292 GLU A N 1
ATOM 2428 C CA . GLU A 1 292 ? 13.294 4.392 -17.812 1.00 97.94 292 GLU A CA 1
ATOM 2429 C C . GLU A 1 292 ? 12.777 3.628 -19.042 1.00 97.94 292 GLU A C 1
ATOM 2431 O O . GLU A 1 292 ? 11.571 3.409 -19.173 1.00 97.94 292 GLU A O 1
ATOM 2436 N N . ASN A 1 293 ? 13.680 3.184 -19.919 1.00 98.19 293 ASN A N 1
ATOM 2437 C CA . ASN A 1 293 ? 13.326 2.470 -21.137 1.00 98.19 293 ASN A CA 1
ATOM 2438 C C . ASN A 1 293 ? 12.882 1.034 -20.836 1.00 98.19 293 ASN A C 1
ATOM 2440 O O . ASN A 1 293 ? 11.883 0.585 -21.399 1.00 98.19 293 ASN A O 1
ATOM 2444 N N . SER A 1 294 ? 13.577 0.326 -19.942 1.00 98.25 294 SER A N 1
ATOM 2445 C CA . SER A 1 294 ? 13.173 -1.017 -19.539 1.00 98.25 294 SER A CA 1
ATOM 2446 C C . SER A 1 294 ? 11.866 -0.992 -18.755 1.00 98.25 294 SER A C 1
ATOM 2448 O O . SER A 1 294 ? 10.982 -1.778 -19.078 1.00 98.25 294 SER A O 1
ATOM 2450 N N . ILE A 1 295 ? 11.662 -0.035 -17.839 1.00 98.50 295 ILE A N 1
ATOM 2451 C CA . ILE A 1 295 ? 10.372 0.130 -17.146 1.00 98.50 295 ILE A CA 1
ATOM 2452 C C . ILE A 1 295 ? 9.238 0.363 -18.147 1.00 98.50 295 ILE A C 1
ATOM 2454 O O . ILE A 1 295 ? 8.193 -0.282 -18.048 1.00 98.50 295 ILE A O 1
ATOM 2458 N N . LEU A 1 296 ? 9.424 1.279 -19.102 1.00 98.25 296 LEU A N 1
ATOM 2459 C CA . LEU A 1 296 ? 8.368 1.641 -20.041 1.00 98.25 296 LEU A CA 1
ATOM 2460 C C . LEU A 1 296 ? 8.048 0.502 -21.013 1.00 98.25 296 LEU A C 1
ATOM 2462 O O . LEU A 1 296 ? 6.871 0.236 -21.246 1.00 98.25 296 LEU A O 1
ATOM 2466 N N . ASN A 1 297 ? 9.060 -0.149 -21.585 1.00 97.19 297 ASN A N 1
ATOM 2467 C CA . ASN A 1 297 ? 8.867 -0.995 -22.763 1.00 97.19 297 ASN A CA 1
ATOM 2468 C C . ASN A 1 297 ? 8.839 -2.496 -22.456 1.00 97.19 297 ASN A C 1
ATOM 2470 O O . ASN A 1 297 ? 7.964 -3.178 -22.979 1.00 97.19 297 ASN A O 1
ATOM 2474 N N . ASP A 1 298 ? 9.752 -3.014 -21.629 1.00 95.50 298 ASP A N 1
ATOM 2475 C CA . ASP A 1 298 ? 9.852 -4.460 -21.372 1.00 95.50 298 ASP A CA 1
ATOM 2476 C C . ASP A 1 298 ? 10.601 -4.761 -20.063 1.00 95.50 298 ASP A C 1
ATOM 2478 O O . ASP A 1 298 ? 11.740 -5.246 -20.035 1.00 95.50 298 ASP A O 1
ATOM 2482 N N . LEU A 1 299 ? 9.950 -4.442 -18.944 1.00 98.25 299 LEU A N 1
ATOM 2483 C CA . LEU A 1 299 ? 10.491 -4.727 -17.620 1.00 98.25 299 LEU A CA 1
ATOM 2484 C C . LEU A 1 299 ? 10.669 -6.239 -17.372 1.00 98.25 299 LEU A C 1
ATOM 2486 O O . LEU A 1 299 ? 11.697 -6.606 -16.797 1.00 98.25 299 LEU A O 1
ATOM 2490 N N . PRO A 1 300 ? 9.752 -7.137 -17.810 1.00 98.38 300 PRO A N 1
ATOM 2491 C CA . PRO A 1 300 ? 9.958 -8.579 -17.687 1.00 98.38 300 PRO A CA 1
ATOM 2492 C C . PRO A 1 300 ? 11.298 -9.060 -18.252 1.00 98.38 300 PRO A C 1
ATOM 2494 O O . PRO A 1 300 ? 11.987 -9.825 -17.576 1.00 98.38 300 PRO A O 1
ATOM 2497 N N . LEU A 1 301 ? 11.704 -8.597 -19.440 1.00 98.06 301 LEU A N 1
ATOM 2498 C CA . LEU A 1 301 ? 12.982 -8.990 -20.039 1.00 98.06 301 LEU A CA 1
ATOM 2499 C C . LEU A 1 301 ? 14.189 -8.481 -19.240 1.00 98.06 301 LEU A C 1
ATOM 2501 O O . LEU A 1 301 ? 15.171 -9.208 -19.076 1.00 98.06 301 LEU A O 1
ATOM 2505 N N . ALA A 1 302 ? 14.131 -7.253 -18.723 1.00 98.31 302 ALA A N 1
ATOM 2506 C CA . ALA A 1 302 ? 15.189 -6.719 -17.866 1.00 98.31 302 ALA A CA 1
ATOM 2507 C C . ALA A 1 302 ? 15.359 -7.544 -16.581 1.00 98.31 302 ALA A C 1
ATOM 2509 O O . ALA A 1 302 ? 16.484 -7.876 -16.204 1.00 98.31 302 ALA A O 1
ATOM 2510 N N . ILE A 1 303 ? 14.250 -7.945 -15.953 1.00 98.38 303 ILE A N 1
ATOM 2511 C CA . ILE A 1 303 ? 14.287 -8.780 -14.748 1.00 98.38 303 ILE A CA 1
ATOM 2512 C C . ILE A 1 303 ? 14.743 -10.209 -15.053 1.00 98.38 303 ILE A C 1
ATOM 2514 O O . ILE A 1 303 ? 15.497 -10.779 -14.265 1.00 98.38 303 ILE A O 1
ATOM 2518 N N . ALA A 1 304 ? 14.373 -10.773 -16.204 1.00 98.12 304 ALA A N 1
ATOM 2519 C CA . ALA A 1 304 ? 14.888 -12.071 -16.635 1.00 98.12 304 ALA A CA 1
ATOM 2520 C C . ALA A 1 304 ? 16.425 -12.067 -16.725 1.00 98.12 304 ALA A C 1
ATOM 2522 O O . ALA A 1 304 ? 17.072 -12.959 -16.182 1.00 98.12 304 ALA A O 1
ATOM 2523 N N . ARG A 1 305 ? 17.011 -11.020 -17.325 1.00 98.31 305 ARG A N 1
ATOM 2524 C CA . ARG A 1 305 ? 18.474 -10.846 -17.416 1.00 98.31 305 ARG A CA 1
ATOM 2525 C C . ARG A 1 305 ? 19.134 -10.675 -16.049 1.00 98.31 305 ARG A C 1
ATOM 2527 O O . ARG A 1 305 ? 20.223 -11.199 -15.828 1.00 98.31 305 ARG A O 1
ATOM 2534 N N . PHE A 1 306 ? 18.480 -9.959 -15.134 1.00 98.06 306 PHE A N 1
ATOM 2535 C CA . PHE A 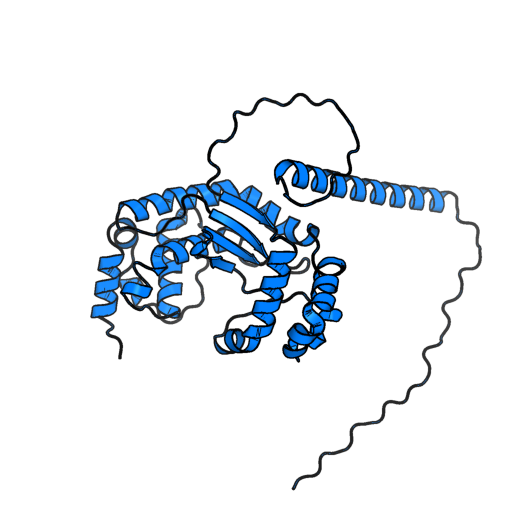1 306 ? 18.947 -9.835 -13.755 1.00 98.06 306 PHE A CA 1
ATOM 2536 C C . PHE A 1 306 ? 19.023 -11.207 -13.068 1.00 98.06 306 PHE A C 1
ATOM 2538 O O . PHE A 1 306 ? 20.074 -11.564 -12.541 1.00 98.06 306 PHE A O 1
ATOM 2545 N N . VAL A 1 307 ? 17.951 -12.004 -13.127 1.00 97.44 307 VAL A N 1
ATOM 2546 C CA . VAL A 1 307 ? 17.913 -13.340 -12.503 1.00 97.44 307 VAL A CA 1
ATOM 2547 C C . VAL A 1 307 ? 18.879 -14.320 -13.174 1.00 97.44 307 VAL A C 1
ATOM 2549 O O . VAL A 1 307 ? 19.465 -15.152 -12.490 1.00 97.44 307 VAL A O 1
ATOM 2552 N N . GLU A 1 308 ? 19.101 -14.209 -14.484 1.00 97.25 308 GLU A N 1
ATOM 2553 C CA . GLU A 1 308 ? 20.107 -15.009 -15.194 1.00 97.25 308 GLU A CA 1
ATOM 2554 C C . GLU A 1 308 ? 21.536 -14.696 -14.718 1.00 97.25 308 GLU A C 1
ATOM 2556 O O . GLU A 1 308 ? 22.325 -15.613 -14.493 1.00 97.25 308 GLU A O 1
ATOM 2561 N N . LYS A 1 309 ? 21.870 -13.412 -14.514 1.00 97.56 309 LYS A N 1
ATOM 2562 C CA . LYS A 1 309 ? 23.185 -12.990 -13.992 1.00 97.56 309 LYS A CA 1
ATOM 2563 C C . LYS A 1 309 ? 23.356 -13.307 -12.502 1.00 97.56 309 LYS A C 1
ATOM 2565 O O . LYS A 1 309 ? 24.482 -13.501 -12.046 1.00 97.56 309 LYS A O 1
ATOM 2570 N N . HIS A 1 310 ? 22.258 -13.353 -11.752 1.00 95.31 310 HIS A N 1
ATOM 2571 C CA . HIS A 1 310 ? 22.224 -13.607 -10.312 1.00 95.31 310 HIS A CA 1
ATOM 2572 C C . HIS A 1 310 ? 21.337 -14.825 -9.999 1.00 95.31 310 HIS A C 1
ATOM 2574 O O . HIS A 1 310 ? 20.257 -14.666 -9.417 1.00 95.31 310 HIS A O 1
ATOM 2580 N N . PRO A 1 311 ? 21.759 -16.041 -10.402 1.00 88.69 311 PRO A N 1
ATOM 2581 C CA . PRO A 1 311 ? 20.981 -17.249 -10.177 1.00 88.69 311 PRO A CA 1
ATOM 2582 C C . PRO A 1 311 ? 20.792 -17.487 -8.680 1.00 88.69 311 PRO A C 1
ATOM 2584 O O . PRO A 1 311 ? 21.650 -17.150 -7.862 1.00 88.69 311 PRO A O 1
ATOM 2587 N N . ARG A 1 312 ? 19.645 -18.064 -8.327 1.00 86.12 312 ARG A N 1
ATOM 2588 C CA . ARG A 1 312 ? 19.334 -18.410 -6.940 1.00 86.12 312 ARG A CA 1
ATOM 2589 C C . ARG A 1 312 ? 19.852 -19.800 -6.622 1.00 86.12 312 ARG A C 1
ATOM 2591 O O . ARG A 1 312 ? 19.669 -20.701 -7.439 1.00 86.12 312 ARG A O 1
ATOM 2598 N N . ASP A 1 313 ? 20.438 -19.932 -5.439 1.00 73.81 313 ASP A N 1
ATOM 2599 C CA . ASP A 1 313 ? 20.714 -21.223 -4.807 1.00 73.81 313 ASP A CA 1
ATOM 2600 C C . ASP A 1 313 ? 19.413 -21.926 -4.378 1.00 73.81 313 ASP A C 1
ATOM 2602 O O . ASP A 1 313 ? 18.441 -21.224 -3.996 1.00 73.81 313 ASP A O 1
#

pLDDT: mean 81.99, std 21.88, range [24.61, 98.56]

Foldseek 3Di:
DDDDDDDDDDDDDDDDDDDDDDDPDPDDPVNVVVVVVVVVVVVVVVVVVVVVVVVCCVVQVDPDDDDDDDDDDDDDDPPDPPPPDLLEAEDADDLVRQLVQLLVCLVCVVVCVVVVFDKAAFDDPVCPVCSVPVVVCVVCVVVVSVCSVPPPDDRVQCVPLSVLCVVCSVLLVVLLVLVVLLCVQENFDGDSHEYEYEYCITGQWEDDPVVNYIYGYGDGPPDDDPDRRSLVVSLRRNLSRCVPLHCVVLVPDPLRSLLLSLLCCCASVCVSCVPDDRDPRDDNLLVVQDHNCCSNHPVSVSSVVSCVVVPDD

Sequence (313 aa):
MASTPPLPKMSRETFDQNFPLPTKTGTSSADKKTMEVILTLLKIQQKRKEQLLQLLQDKLNFPDTPLYSFGMSCLNPIEKKPIENDRIIIRPESREEGFNDLKYFIGNRKRYEENGYKLTLPNSNSLQNLYNKPNLLSKNEQLYRSIFYKKIYDVSLYLKDFKEIFITQSILQKAAEKLQVLNKNWGFNIFEKYEIVLTLSGPDARYNLTKNQLLYLVTPKDLKKTVHCYETIIHEMVHIGVDQMIVRQYNLNYVEKERLVDLICKIYLKELLPNYREQKIINTHIDEFVDENSILNDLPLAIARFVEKHPRD

Radius of gyration: 26.27 Å; chains: 1; bounding box: 57×64×76 Å

Secondary structure (DSSP, 8-state):
--PPPPPP----------PPP---PPPPHHHHHHHHHHHHHHHHHHHHHHHHHHHHHHHHT-TT-------------------TT-SEEEEEPPHHHHHHHHHHHHHHHHHHHHTT---B----TTTHHHHH-THHHHHSHHHHHHHIIIII--GGGTHHHHHHHHHTHHHHHHHHHHHHHHHHHH-----SSEEEEEESSBSSEEEETTTTEEEEEPPPTT---SS-HHHHHHHHHHHHHHIIIIIITTT--HHHHHHHHHHIIIIISTTT-TT------S--GGGGT--HHHHHH-HHHHHHHHHHHS---